Protein AF-A0A0F9P4P3-F1 (afdb_monomer)

pLDDT: mean 79.74, std 15.39, range [33.25, 97.62]

Organism: NCBI:txid412755

Structure (mmCIF, N/CA/C/O backbone):
data_AF-A0A0F9P4P3-F1
#
_entry.id   AF-A0A0F9P4P3-F1
#
loop_
_atom_site.group_PDB
_atom_site.id
_atom_site.type_symbol
_atom_site.label_atom_id
_atom_site.label_alt_id
_atom_site.label_comp_id
_atom_site.label_asym_id
_atom_site.label_entity_id
_atom_site.label_seq_id
_atom_site.pdbx_PDB_ins_code
_atom_site.Cartn_x
_atom_site.Cartn_y
_atom_site.Cartn_z
_atom_site.occupancy
_atom_site.B_iso_or_equiv
_atom_site.auth_seq_id
_atom_site.auth_comp_id
_atom_site.auth_asym_id
_atom_site.auth_atom_id
_atom_site.pdbx_PDB_model_num
ATOM 1 N N . MET A 1 1 ? -17.637 0.114 11.514 1.00 87.31 1 MET A N 1
ATOM 2 C CA . MET A 1 1 ? -16.802 -1.012 11.012 1.00 87.31 1 MET A CA 1
ATOM 3 C C . MET A 1 1 ? -15.516 -1.111 11.835 1.00 87.31 1 MET A C 1
ATOM 5 O O . MET A 1 1 ? -15.138 -0.110 12.424 1.00 87.31 1 MET A O 1
ATOM 9 N N . LYS A 1 2 ? -14.838 -2.266 11.939 1.00 88.81 2 LYS A N 1
ATOM 10 C CA . LYS A 1 2 ? -13.461 -2.260 12.481 1.00 88.81 2 LYS A CA 1
ATOM 11 C C . LYS A 1 2 ? -12.499 -1.757 11.414 1.00 88.81 2 LYS A C 1
ATOM 13 O O . LYS A 1 2 ? -12.732 -1.973 10.221 1.00 88.81 2 LYS A O 1
ATOM 18 N N . ILE A 1 3 ? -11.430 -1.098 11.852 1.00 88.81 3 ILE A N 1
ATOM 19 C CA . ILE A 1 3 ? -10.381 -0.609 10.961 1.00 88.81 3 ILE A CA 1
ATOM 20 C C . ILE A 1 3 ? -9.053 -1.217 11.377 1.00 88.81 3 ILE A C 1
ATOM 22 O O . ILE A 1 3 ? -8.728 -1.297 12.557 1.00 88.81 3 ILE A O 1
ATOM 26 N N . VAL A 1 4 ? -8.266 -1.636 10.400 1.00 88.38 4 VAL A N 1
ATOM 27 C CA . VAL A 1 4 ? -6.936 -2.192 10.618 1.00 88.38 4 VAL A CA 1
ATOM 28 C C . VAL A 1 4 ? -5.914 -1.342 9.902 1.00 88.38 4 VAL A C 1
ATOM 30 O O . VAL A 1 4 ? -6.078 -1.061 8.724 1.00 88.38 4 VAL A O 1
ATOM 33 N N . LEU A 1 5 ? -4.834 -0.979 10.584 1.00 88.12 5 LEU A N 1
ATOM 34 C CA . LEU A 1 5 ? -3.633 -0.467 9.937 1.00 88.12 5 LEU A CA 1
ATOM 35 C C . LEU A 1 5 ? -2.677 -1.633 9.710 1.00 88.12 5 LEU A C 1
ATOM 37 O O . LEU A 1 5 ? -2.226 -2.248 10.673 1.00 88.12 5 LEU A O 1
ATOM 41 N N . SER A 1 6 ? -2.350 -1.927 8.456 1.00 88.69 6 SER A N 1
ATOM 42 C CA . SER A 1 6 ? -1.416 -2.993 8.090 1.00 88.69 6 SER A CA 1
ATOM 43 C C . SER A 1 6 ? -0.196 -2.422 7.372 1.00 88.69 6 SER A C 1
ATOM 45 O O . SER A 1 6 ? -0.316 -1.746 6.346 1.00 88.69 6 SER A O 1
ATOM 47 N N . ARG A 1 7 ? 1.000 -2.674 7.916 1.00 86.94 7 ARG A N 1
ATOM 48 C CA . ARG A 1 7 ? 2.254 -2.271 7.282 1.00 86.94 7 ARG A CA 1
ATOM 49 C C . ARG A 1 7 ? 2.570 -3.222 6.143 1.00 86.94 7 ARG A C 1
ATOM 51 O O . ARG A 1 7 ? 3.051 -4.331 6.370 1.00 86.94 7 ARG A O 1
ATOM 58 N N . LYS A 1 8 ? 2.366 -2.764 4.917 1.00 85.56 8 LYS A N 1
ATOM 59 C CA . LYS A 1 8 ? 2.648 -3.552 3.720 1.00 85.56 8 LYS A CA 1
ATOM 60 C C . LYS A 1 8 ? 3.267 -2.668 2.667 1.00 85.56 8 LYS A C 1
ATOM 62 O O . LYS A 1 8 ? 2.578 -1.844 2.087 1.00 85.56 8 LYS A O 1
ATOM 67 N N . SER A 1 9 ? 4.565 -2.802 2.450 1.00 72.19 9 SER A N 1
ATOM 68 C CA . SER A 1 9 ? 5.270 -2.168 1.339 1.00 72.19 9 SER A CA 1
ATOM 69 C C . SER A 1 9 ? 6.724 -2.624 1.321 1.00 72.19 9 SER A C 1
ATOM 71 O O . SER A 1 9 ? 7.189 -3.267 2.262 1.00 72.19 9 SER A O 1
ATOM 73 N N . PHE A 1 10 ? 7.475 -2.165 0.320 1.00 70.06 10 PHE A N 1
ATOM 74 C CA . PHE A 1 10 ? 8.930 -2.060 0.403 1.00 70.06 10 PHE A CA 1
ATOM 75 C C . PHE A 1 10 ? 9.319 -1.400 1.745 1.00 70.06 10 PHE A C 1
ATOM 77 O O . PHE A 1 10 ? 8.851 -0.299 2.062 1.00 70.06 10 PHE A O 1
ATOM 84 N N . ASP A 1 11 ? 10.081 -2.097 2.585 1.00 62.22 11 ASP A N 1
ATOM 85 C CA . ASP A 1 11 ? 10.478 -1.646 3.922 1.00 62.22 11 ASP A CA 1
ATOM 86 C C . ASP A 1 11 ? 11.930 -2.037 4.247 1.00 62.22 11 ASP A C 1
ATOM 88 O O . ASP A 1 11 ? 12.637 -2.598 3.416 1.00 62.22 11 ASP A O 1
ATOM 92 N N . SER A 1 12 ? 12.425 -1.712 5.446 1.00 56.28 12 SER A N 1
ATOM 93 C CA . SER A 1 12 ? 13.815 -2.005 5.833 1.00 56.28 12 SER A CA 1
ATOM 94 C C . SER A 1 12 ? 14.169 -3.497 5.802 1.00 56.28 12 SER A C 1
ATOM 96 O O . SER A 1 12 ? 15.340 -3.828 5.636 1.00 56.28 12 SER A O 1
ATOM 98 N N . LYS A 1 13 ? 13.182 -4.383 5.972 1.00 58.19 13 LYS A N 1
ATOM 99 C CA . LYS A 1 13 ? 13.340 -5.840 5.932 1.00 58.19 13 LYS A CA 1
ATOM 100 C C . LYS A 1 13 ? 13.188 -6.370 4.502 1.00 58.19 13 LYS A C 1
ATOM 102 O O . LYS A 1 13 ? 13.913 -7.281 4.112 1.00 58.19 13 LYS A O 1
ATOM 107 N N . TYR A 1 14 ? 12.301 -5.769 3.713 1.00 61.12 14 TYR A N 1
ATOM 108 C CA . TYR A 1 14 ? 11.987 -6.164 2.346 1.00 61.12 14 TYR A CA 1
ATOM 109 C C . TYR A 1 14 ? 12.241 -5.003 1.377 1.00 61.12 14 TYR A C 1
ATOM 111 O O . TYR A 1 14 ? 11.364 -4.190 1.102 1.00 61.12 14 TYR A O 1
ATOM 119 N N . GLY A 1 15 ? 13.470 -4.929 0.855 1.00 63.78 15 GLY A N 1
ATOM 120 C CA . GLY A 1 15 ? 13.854 -4.023 -0.236 1.00 63.78 15 GLY A CA 1
ATOM 121 C C . GLY A 1 15 ? 14.635 -2.764 0.174 1.00 63.78 15 GLY A C 1
ATOM 122 O O . GLY A 1 15 ? 15.488 -2.290 -0.575 1.00 63.78 15 GLY A O 1
ATOM 123 N N . GLY A 1 16 ? 14.436 -2.251 1.388 1.00 72.75 16 GLY A N 1
ATOM 124 C CA . GLY A 1 16 ? 15.307 -1.247 2.013 1.00 72.75 16 GLY A CA 1
ATOM 125 C C . GLY A 1 16 ? 15.196 0.178 1.462 1.00 72.75 16 GLY A C 1
ATOM 126 O O . GLY A 1 16 ? 16.098 0.989 1.687 1.00 72.75 16 GLY A O 1
ATOM 127 N N . LYS A 1 17 ? 14.124 0.507 0.732 1.00 82.50 17 LYS A N 1
ATOM 128 C CA . LYS A 1 17 ? 13.893 1.839 0.144 1.00 82.50 17 LYS A CA 1
ATOM 129 C C . LYS A 1 17 ? 12.470 2.352 0.415 1.00 82.50 17 LYS A C 1
ATOM 131 O O . LYS A 1 17 ? 11.555 1.545 0.529 1.00 82.50 17 LYS A O 1
ATOM 136 N N . PRO A 1 18 ? 12.259 3.676 0.523 1.00 89.75 18 PRO A N 1
ATOM 137 C CA . PRO A 1 18 ? 10.914 4.241 0.564 1.00 89.75 18 PRO A CA 1
ATOM 138 C C . PRO A 1 18 ? 10.176 4.072 -0.768 1.00 89.75 18 PRO A C 1
ATOM 140 O O . PRO A 1 18 ? 10.775 4.159 -1.836 1.00 89.75 18 PRO A O 1
ATOM 143 N N . ASN A 1 19 ? 8.863 3.944 -0.705 1.00 94.31 19 ASN A N 1
ATOM 144 C CA . ASN A 1 19 ? 7.958 4.113 -1.836 1.00 94.31 19 ASN A CA 1
ATOM 145 C C . ASN A 1 19 ? 7.915 5.587 -2.279 1.00 94.31 19 ASN A C 1
ATOM 147 O O . ASN A 1 19 ? 8.451 6.470 -1.594 1.00 94.31 19 ASN A O 1
ATOM 151 N N . LEU A 1 20 ? 7.312 5.855 -3.435 1.00 95.88 20 LEU A N 1
ATOM 152 C CA . LEU A 1 20 ? 7.486 7.128 -4.135 1.00 95.88 20 LEU A CA 1
ATOM 153 C C . LEU A 1 20 ? 6.274 8.041 -3.939 1.00 95.88 20 LEU A C 1
ATOM 155 O O . LEU A 1 20 ? 5.133 7.599 -4.066 1.00 95.88 20 LEU A O 1
ATOM 159 N N . ILE A 1 21 ? 6.542 9.315 -3.653 1.00 97.19 21 ILE A N 1
ATOM 160 C CA . ILE A 1 21 ? 5.558 10.402 -3.720 1.00 97.19 21 ILE A CA 1
ATOM 161 C C . ILE A 1 21 ? 5.954 11.293 -4.897 1.00 97.19 21 ILE A C 1
ATOM 163 O O . ILE A 1 21 ? 7.017 11.920 -4.860 1.00 97.19 21 ILE A O 1
ATOM 167 N N . PHE A 1 22 ? 5.125 11.317 -5.936 1.00 95.81 22 PHE A N 1
ATOM 168 C CA . PHE A 1 22 ? 5.299 12.177 -7.105 1.00 95.81 22 PHE A CA 1
ATOM 169 C C . PHE A 1 22 ? 4.885 13.621 -6.784 1.00 95.81 22 PHE A C 1
ATOM 171 O O . PHE A 1 22 ? 4.154 13.872 -5.825 1.00 95.81 22 PHE A O 1
ATOM 178 N N . GLN A 1 23 ? 5.356 14.580 -7.586 1.00 90.88 23 GLN A N 1
ATOM 179 C CA . GLN A 1 23 ? 5.095 16.015 -7.388 1.00 90.88 23 GLN A CA 1
ATOM 180 C C . GLN A 1 23 ? 3.600 16.368 -7.474 1.00 90.88 23 GLN A C 1
ATOM 182 O O . GLN A 1 23 ? 3.143 17.263 -6.770 1.00 90.88 23 GLN A O 1
ATOM 187 N N . ASP A 1 24 ? 2.824 15.628 -8.271 1.00 91.31 24 ASP A N 1
ATOM 188 C CA . ASP A 1 24 ? 1.365 15.769 -8.387 1.00 91.31 24 ASP A CA 1
ATOM 189 C C . ASP A 1 24 ? 0.594 15.094 -7.231 1.00 91.31 24 ASP A C 1
ATOM 191 O O . ASP A 1 24 ? -0.636 15.018 -7.241 1.00 91.31 24 ASP A O 1
ATOM 195 N N . GLY A 1 25 ? 1.316 14.555 -6.247 1.00 93.44 25 GLY A N 1
ATOM 196 C CA . GLY A 1 25 ? 0.766 13.812 -5.124 1.00 93.44 25 GLY A CA 1
ATOM 197 C C . GLY A 1 25 ? 0.425 12.356 -5.440 1.00 93.44 25 GLY A C 1
ATOM 198 O O . GLY A 1 25 ? -0.124 11.679 -4.572 1.00 93.44 25 GLY A O 1
ATOM 199 N N . CYS A 1 26 ? 0.730 11.824 -6.627 1.00 95.06 26 CYS A N 1
ATOM 200 C CA . CYS A 1 26 ? 0.522 10.401 -6.877 1.00 95.06 26 CYS A CA 1
ATOM 201 C C . CYS A 1 26 ? 1.443 9.549 -5.984 1.00 95.06 26 CYS A C 1
ATOM 203 O O . CYS A 1 26 ? 2.631 9.842 -5.819 1.00 95.06 26 CYS A O 1
ATOM 205 N N . LEU A 1 27 ? 0.884 8.494 -5.389 1.00 96.38 27 LEU A N 1
ATOM 206 C CA . LEU A 1 27 ? 1.621 7.531 -4.576 1.00 96.38 27 LEU A CA 1
ATOM 207 C C . LEU A 1 27 ? 1.884 6.267 -5.385 1.00 96.38 27 LEU A C 1
ATOM 209 O O . LEU A 1 27 ? 0.956 5.692 -5.950 1.00 96.38 27 LEU A O 1
ATOM 213 N N . LEU A 1 28 ? 3.134 5.803 -5.383 1.00 95.75 28 LEU A N 1
ATOM 214 C CA . LEU A 1 28 ? 3.517 4.555 -6.037 1.00 95.75 28 LEU A CA 1
ATOM 215 C C . LEU A 1 28 ? 4.255 3.640 -5.064 1.00 95.75 28 LEU A C 1
ATOM 217 O O . LEU A 1 28 ? 5.352 3.964 -4.598 1.00 95.75 28 LEU A O 1
ATOM 221 N N . THR A 1 29 ? 3.661 2.485 -4.780 1.00 93.94 29 THR A N 1
ATOM 222 C CA . THR A 1 29 ? 4.314 1.399 -4.049 1.00 93.94 29 THR A CA 1
ATOM 223 C C . THR A 1 29 ? 5.238 0.606 -4.957 1.00 93.94 29 THR A C 1
ATOM 225 O O . THR A 1 29 ? 4.912 0.355 -6.115 1.00 93.94 29 THR A O 1
ATOM 228 N N . LEU A 1 30 ? 6.389 0.196 -4.423 1.00 90.44 30 LEU A N 1
ATOM 229 C CA . LEU A 1 30 ? 7.314 -0.710 -5.103 1.00 90.44 30 LEU A CA 1
ATOM 230 C C . LEU A 1 30 ? 6.956 -2.176 -4.776 1.00 90.44 30 LEU A C 1
ATOM 232 O O . LEU A 1 30 ? 6.724 -2.472 -3.597 1.00 90.44 30 LEU A O 1
ATOM 236 N N . PRO A 1 31 ? 6.952 -3.094 -5.767 1.00 88.19 31 PRO A N 1
ATOM 237 C CA . PRO A 1 31 ? 6.699 -4.513 -5.553 1.00 88.19 31 PRO A CA 1
ATOM 238 C C . PRO A 1 31 ? 7.682 -5.114 -4.550 1.00 88.19 31 PRO A C 1
ATOM 240 O O . PRO A 1 31 ? 8.894 -4.866 -4.596 1.00 88.19 31 PRO A O 1
ATOM 243 N N . ILE A 1 32 ? 7.151 -5.901 -3.619 1.00 81.62 32 ILE A N 1
ATOM 244 C CA . ILE A 1 32 ? 7.905 -6.421 -2.479 1.00 81.62 32 ILE A CA 1
ATOM 245 C C . ILE A 1 32 ? 8.795 -7.571 -2.967 1.00 81.62 32 ILE A C 1
ATOM 247 O O . ILE A 1 32 ? 8.295 -8.472 -3.640 1.00 81.62 32 ILE A O 1
ATOM 251 N N . PRO A 1 33 ? 10.101 -7.583 -2.643 1.00 77.38 33 PRO A N 1
ATOM 252 C CA . PRO A 1 33 ? 10.985 -8.665 -3.053 1.00 77.38 33 PRO A CA 1
ATOM 253 C C . PRO A 1 33 ? 10.639 -9.959 -2.305 1.00 77.38 33 PRO A C 1
ATOM 255 O O . PRO A 1 33 ? 10.597 -9.989 -1.071 1.00 77.38 33 PRO A O 1
ATOM 258 N N . GLY A 1 34 ? 10.443 -11.047 -3.047 1.00 66.94 34 GLY A N 1
ATOM 259 C CA . GLY A 1 34 ? 10.110 -12.364 -2.518 1.00 66.94 34 GLY A CA 1
ATOM 260 C C . GLY A 1 34 ? 11.300 -13.320 -2.582 1.00 66.94 34 GLY A C 1
ATOM 261 O O . GLY A 1 34 ? 11.607 -13.877 -3.625 1.00 66.94 34 GLY A O 1
ATOM 262 N N . TYR A 1 35 ? 11.959 -13.592 -1.454 1.00 53.34 35 TYR A N 1
ATOM 263 C CA . TYR A 1 35 ? 12.979 -14.659 -1.404 1.00 53.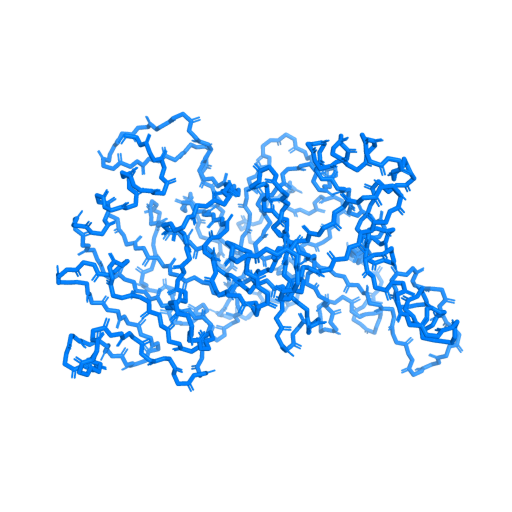34 35 TYR A CA 1
ATOM 264 C C . TYR A 1 35 ? 12.397 -16.022 -1.007 1.00 53.34 35 TYR A C 1
ATOM 266 O O . TYR A 1 35 ? 12.951 -17.063 -1.358 1.00 53.34 35 TYR A O 1
ATOM 274 N N . GLN A 1 36 ? 11.301 -16.012 -0.241 1.00 49.50 36 GLN A N 1
ATOM 275 C CA . GLN A 1 36 ? 10.714 -17.206 0.377 1.00 49.50 36 GLN A CA 1
ATOM 276 C C . GLN A 1 36 ? 9.591 -17.829 -0.464 1.00 49.50 36 GLN A C 1
ATOM 278 O O . GLN A 1 36 ? 9.444 -19.047 -0.455 1.00 49.50 36 GLN A O 1
ATOM 283 N N . TYR A 1 37 ? 8.843 -17.017 -1.219 1.00 48.34 37 TYR A N 1
ATOM 284 C CA . TYR A 1 37 ? 7.598 -17.440 -1.883 1.00 48.34 37 TYR A CA 1
ATOM 285 C C . TYR A 1 37 ? 7.714 -17.658 -3.393 1.00 48.34 37 TYR A C 1
ATOM 287 O O . TYR A 1 37 ? 6.770 -18.121 -4.013 1.00 48.34 37 TYR A O 1
ATOM 295 N N . VAL A 1 38 ? 8.863 -17.331 -3.985 1.00 49.41 38 VAL A N 1
ATOM 296 C CA . VAL A 1 38 ? 9.027 -17.325 -5.449 1.00 49.41 38 VAL A CA 1
ATOM 297 C C . VAL A 1 38 ? 10.386 -17.876 -5.896 1.00 49.41 38 VAL A C 1
ATOM 299 O O . VAL A 1 38 ? 10.709 -17.901 -7.068 1.00 49.41 38 VAL A O 1
ATOM 302 N N . SER A 1 39 ? 11.202 -18.395 -4.975 1.00 46.34 39 SER A N 1
ATOM 303 C CA . SER A 1 39 ? 12.513 -18.966 -5.305 1.00 46.34 39 SER A CA 1
ATOM 304 C C . SER A 1 39 ? 12.393 -20.168 -6.261 1.00 46.34 39 SER A C 1
ATOM 306 O O . SER A 1 39 ? 11.653 -21.099 -5.942 1.00 46.34 39 SER A O 1
ATOM 308 N N . MET A 1 40 ? 13.225 -20.242 -7.313 1.00 46.38 40 MET A N 1
ATOM 309 C CA . MET A 1 40 ? 13.278 -21.402 -8.226 1.00 46.38 40 MET A CA 1
ATOM 310 C C . MET A 1 40 ? 13.483 -22.762 -7.519 1.00 46.38 40 MET A C 1
ATOM 312 O O . MET A 1 40 ? 13.070 -23.795 -8.017 1.00 46.38 40 MET A O 1
ATOM 316 N N . LYS A 1 41 ? 14.063 -22.805 -6.307 1.00 44.94 41 LYS A N 1
ATOM 317 C CA . LYS A 1 41 ? 14.156 -24.063 -5.527 1.00 44.94 41 LYS A CA 1
ATOM 318 C C . LYS A 1 41 ? 12.797 -24.584 -5.019 1.00 44.94 41 LYS A C 1
ATOM 320 O O . LYS A 1 41 ? 12.686 -25.770 -4.730 1.00 44.94 41 LYS A O 1
ATOM 325 N N . ASN A 1 42 ? 11.795 -23.710 -4.897 1.00 43.84 42 ASN A N 1
ATOM 326 C CA . ASN A 1 42 ? 10.405 -24.072 -4.585 1.00 43.84 42 ASN A CA 1
ATOM 327 C C . ASN A 1 42 ? 9.574 -24.264 -5.866 1.00 43.84 42 ASN A C 1
ATOM 329 O O . ASN A 1 42 ? 8.547 -24.936 -5.825 1.00 43.84 42 ASN A O 1
ATOM 333 N N . PHE A 1 43 ? 10.061 -23.734 -6.993 1.00 47.03 43 PHE A N 1
ATOM 334 C CA . PHE A 1 43 ? 9.616 -24.015 -8.356 1.00 47.03 43 PHE A CA 1
ATOM 335 C C . PHE A 1 43 ? 10.058 -25.436 -8.754 1.00 47.03 43 PHE A C 1
ATOM 337 O O . PHE A 1 43 ? 10.983 -25.648 -9.530 1.00 47.03 43 PHE A O 1
ATOM 344 N N . LYS A 1 44 ? 9.440 -26.451 -8.146 1.00 45.59 44 LYS A N 1
ATOM 345 C CA . LYS A 1 44 ? 9.491 -27.824 -8.661 1.00 45.59 44 LYS A CA 1
ATOM 346 C C . LYS A 1 44 ? 8.275 -28.044 -9.560 1.00 45.59 44 LYS A C 1
ATOM 348 O O . LYS A 1 44 ? 7.281 -28.597 -9.103 1.00 45.59 44 LYS A O 1
ATOM 353 N N . GLY A 1 45 ? 8.377 -27.591 -10.805 1.00 46.44 45 GLY A N 1
ATOM 354 C CA . GLY A 1 45 ? 7.601 -28.150 -11.912 1.00 46.44 45 GLY A CA 1
ATOM 355 C C . GLY A 1 45 ? 6.277 -27.474 -12.235 1.00 46.44 45 GLY A C 1
ATOM 356 O O . GLY A 1 45 ? 6.177 -26.909 -13.310 1.00 46.44 45 GLY A O 1
ATOM 357 N N . ASP A 1 46 ? 5.262 -27.525 -11.368 1.00 46.66 46 ASP A N 1
ATOM 358 C CA . ASP A 1 46 ? 3.921 -27.732 -11.958 1.00 46.66 46 ASP A CA 1
ATOM 359 C C . ASP A 1 46 ? 2.799 -26.757 -11.582 1.00 46.66 46 ASP A C 1
ATOM 361 O O . ASP A 1 46 ? 1.646 -27.062 -11.867 1.00 46.66 46 ASP A O 1
ATOM 365 N N . LEU A 1 47 ? 3.061 -25.600 -10.958 1.00 52.41 47 LEU A N 1
ATOM 366 C CA . LEU A 1 47 ? 1.946 -24.727 -10.545 1.00 52.41 47 LEU A CA 1
ATOM 367 C C . LEU A 1 47 ? 1.945 -23.328 -11.184 1.00 52.41 47 LEU A C 1
ATOM 369 O O . LEU A 1 47 ? 0.997 -23.052 -11.907 1.00 52.41 47 LEU A O 1
ATOM 373 N N . PHE A 1 48 ? 2.948 -22.449 -11.014 1.00 55.81 48 PHE A N 1
ATOM 374 C CA . PHE A 1 48 ? 2.884 -21.086 -11.597 1.00 55.81 48 PHE A CA 1
ATOM 375 C C . PHE A 1 48 ? 4.254 -20.431 -11.832 1.00 55.81 48 PHE A C 1
ATOM 377 O O . PHE A 1 48 ? 5.206 -20.691 -11.090 1.00 55.81 48 PHE A O 1
ATOM 384 N N . ASN A 1 49 ? 4.331 -19.523 -12.815 1.00 63.38 49 ASN A N 1
ATOM 385 C CA . ASN A 1 49 ? 5.513 -18.692 -13.058 1.00 63.38 49 ASN A CA 1
ATOM 386 C C . ASN A 1 49 ? 5.650 -17.603 -11.974 1.00 63.38 49 ASN A C 1
ATOM 388 O O . ASN A 1 49 ? 4.669 -16.928 -11.642 1.00 63.38 49 ASN A O 1
ATOM 392 N N . PRO A 1 50 ? 6.846 -17.428 -11.390 1.00 71.69 50 PRO A N 1
ATOM 393 C CA . PRO A 1 50 ? 7.093 -16.377 -10.413 1.00 71.69 50 PRO A CA 1
ATOM 394 C C . PRO A 1 50 ? 7.080 -14.989 -11.075 1.00 71.69 50 PRO A C 1
ATOM 396 O O . PRO A 1 50 ? 7.618 -14.817 -12.161 1.00 71.69 50 PRO A O 1
ATOM 399 N N . THR A 1 51 ? 6.510 -13.994 -10.394 1.00 78.88 51 THR A N 1
ATOM 400 C CA . THR A 1 51 ? 6.408 -12.620 -10.914 1.00 78.88 51 THR A CA 1
ATOM 401 C C . THR A 1 51 ? 7.752 -11.894 -10.864 1.00 78.88 51 THR A C 1
ATOM 403 O O . THR A 1 51 ? 8.343 -11.726 -9.788 1.00 78.88 51 THR A O 1
ATOM 406 N N . GLU A 1 52 ? 8.210 -11.386 -12.000 1.00 81.19 52 GLU A N 1
ATOM 407 C CA . GLU A 1 52 ? 9.385 -10.528 -12.119 1.00 81.19 52 GLU A CA 1
ATOM 408 C C . GLU A 1 52 ? 9.010 -9.041 -12.135 1.00 81.19 52 GLU A C 1
ATOM 410 O O . GLU A 1 52 ? 7.870 -8.646 -12.373 1.00 81.19 52 GLU A O 1
ATOM 415 N N . TYR A 1 53 ? 9.987 -8.170 -11.874 1.00 84.62 53 TYR A N 1
ATOM 416 C CA . TYR A 1 53 ? 9.754 -6.722 -11.896 1.00 84.62 53 TYR A CA 1
ATOM 417 C C . TYR A 1 53 ? 9.451 -6.183 -13.304 1.00 84.62 53 TYR A C 1
ATOM 419 O O . TYR A 1 53 ? 8.823 -5.130 -13.425 1.00 84.62 53 TYR A O 1
ATOM 427 N N . CYS A 1 54 ? 9.908 -6.868 -14.357 1.00 85.44 54 CYS A N 1
ATOM 428 C CA . CYS A 1 54 ? 9.604 -6.530 -15.748 1.00 85.44 54 CYS A CA 1
ATOM 429 C C . CYS A 1 54 ? 8.176 -6.923 -16.158 1.00 85.44 54 CYS A C 1
ATOM 431 O O . CYS A 1 54 ? 7.629 -6.286 -17.055 1.00 85.44 54 CYS A O 1
ATOM 433 N N . ASP A 1 55 ? 7.554 -7.886 -15.468 1.00 85.19 55 ASP A N 1
ATOM 434 C CA . ASP A 1 55 ? 6.167 -8.297 -15.722 1.00 85.19 55 ASP A CA 1
ATOM 435 C C . ASP A 1 55 ? 5.146 -7.283 -15.198 1.00 85.19 55 ASP A C 1
ATOM 437 O O . ASP A 1 55 ? 3.979 -7.309 -15.587 1.00 85.19 55 ASP A O 1
ATOM 441 N N . ILE A 1 56 ? 5.568 -6.420 -14.267 1.00 89.81 56 ILE A N 1
ATOM 442 C CA . ILE A 1 56 ? 4.689 -5.474 -13.589 1.00 89.81 56 ILE A CA 1
ATOM 443 C C . ILE A 1 56 ? 4.729 -4.132 -14.312 1.00 89.81 56 ILE A C 1
ATOM 445 O O . ILE A 1 56 ? 5.732 -3.411 -14.267 1.00 89.81 56 ILE A O 1
ATOM 449 N N . GLU A 1 57 ? 3.602 -3.764 -14.909 1.00 94.00 57 GLU A N 1
ATOM 450 C CA . GLU A 1 57 ? 3.417 -2.476 -15.567 1.00 94.00 57 GLU A CA 1
ATOM 451 C C . GLU A 1 57 ? 3.305 -1.338 -14.543 1.00 94.00 57 GLU A C 1
ATOM 453 O O . GLU A 1 57 ? 2.741 -1.473 -13.452 1.00 94.00 57 GLU A O 1
ATOM 458 N N . ILE A 1 58 ? 3.851 -0.180 -14.903 1.00 95.00 58 ILE A N 1
ATOM 459 C CA . ILE A 1 58 ? 3.658 1.067 -14.165 1.00 95.00 58 ILE A CA 1
ATOM 460 C C . ILE A 1 58 ? 2.237 1.585 -14.457 1.00 95.00 58 ILE A C 1
ATOM 462 O O . ILE A 1 58 ? 1.854 1.613 -15.625 1.00 95.00 58 ILE A O 1
ATOM 466 N N . PRO A 1 59 ? 1.471 2.079 -13.465 1.00 94.81 59 PRO A N 1
ATOM 467 C CA . PRO A 1 59 ? 0.141 2.645 -13.708 1.00 94.81 59 PRO A CA 1
ATOM 468 C C . PRO A 1 59 ? 0.143 3.743 -14.780 1.00 94.81 59 PRO A C 1
ATOM 470 O O . PRO A 1 59 ? 1.059 4.573 -14.825 1.00 94.81 59 PRO A O 1
ATOM 473 N N . VAL A 1 60 ? -0.906 3.809 -15.605 1.00 93.44 60 VAL A N 1
ATOM 474 C CA . VAL A 1 60 ? -0.960 4.674 -16.807 1.00 93.44 60 VAL A CA 1
ATOM 475 C C . VAL A 1 60 ? -0.717 6.143 -16.459 1.00 93.44 60 VAL A C 1
ATOM 477 O O . VAL A 1 60 ? 0.011 6.855 -17.156 1.00 93.44 60 VAL A O 1
ATOM 480 N N . LYS A 1 61 ? -1.279 6.594 -15.332 1.00 93.56 61 LYS A N 1
ATOM 481 C CA . LYS A 1 61 ? -1.072 7.953 -14.821 1.00 93.56 61 LYS A CA 1
ATOM 482 C C . LYS A 1 61 ? 0.412 8.251 -14.574 1.00 93.56 61 LYS A C 1
ATOM 484 O O . LYS A 1 61 ? 0.885 9.321 -14.944 1.00 93.56 61 LYS A O 1
ATOM 489 N N . ILE A 1 62 ? 1.149 7.312 -13.982 1.00 95.12 62 ILE A N 1
ATOM 490 C CA . ILE A 1 62 ? 2.582 7.477 -13.726 1.00 95.12 62 ILE A CA 1
ATOM 491 C C . ILE A 1 62 ? 3.372 7.429 -15.034 1.00 95.12 62 ILE A C 1
ATOM 493 O O . ILE A 1 62 ? 4.250 8.265 -15.222 1.00 95.12 62 ILE A O 1
ATOM 497 N N . GLN A 1 63 ? 3.041 6.527 -15.964 1.00 94.81 63 GLN A N 1
ATOM 498 C CA . GLN A 1 63 ? 3.698 6.502 -17.278 1.00 94.81 63 GLN A CA 1
ATOM 499 C C . GLN A 1 63 ? 3.581 7.853 -17.997 1.00 94.81 63 GLN A C 1
ATOM 501 O O . GLN A 1 63 ? 4.542 8.304 -18.618 1.00 94.81 63 GLN A O 1
ATOM 506 N N . LYS A 1 64 ? 2.424 8.521 -17.894 1.00 93.88 64 LYS A N 1
ATOM 507 C CA . LYS A 1 64 ? 2.225 9.866 -18.447 1.00 93.88 64 LYS A CA 1
ATOM 508 C C . LYS A 1 64 ? 3.172 10.887 -17.807 1.00 93.88 64 LYS A C 1
ATOM 510 O O . LYS A 1 64 ? 3.877 11.572 -18.539 1.00 93.88 64 LYS A O 1
ATOM 515 N N . ILE A 1 65 ? 3.260 10.914 -16.473 1.00 94.06 65 ILE A N 1
ATOM 516 C CA . ILE A 1 65 ? 4.184 11.802 -15.742 1.00 94.06 65 ILE A CA 1
ATOM 517 C C . ILE A 1 65 ? 5.639 11.545 -16.163 1.00 94.06 65 ILE A C 1
ATOM 519 O O . ILE A 1 65 ? 6.401 12.484 -16.384 1.00 94.06 65 ILE A O 1
ATOM 523 N N . LEU A 1 66 ? 6.037 10.277 -16.304 1.00 94.56 66 LEU A N 1
ATOM 524 C CA . LEU A 1 66 ? 7.385 9.909 -16.742 1.00 94.56 66 LEU A CA 1
ATOM 525 C C . LEU A 1 66 ? 7.657 10.397 -18.176 1.00 94.56 66 LEU A C 1
ATOM 527 O O . LEU A 1 66 ? 8.683 11.030 -18.423 1.00 94.56 66 LEU A O 1
ATOM 531 N N . LYS A 1 67 ? 6.720 10.185 -19.107 1.00 93.56 67 LYS A N 1
ATOM 532 C CA . LYS A 1 67 ? 6.832 10.640 -20.505 1.00 93.56 67 LYS A CA 1
ATOM 533 C C . LYS A 1 67 ? 6.925 12.162 -20.621 1.00 93.56 67 LYS A C 1
ATOM 535 O O . LYS A 1 67 ? 7.759 12.647 -21.376 1.00 93.56 67 LYS A O 1
ATOM 540 N N . GLU A 1 68 ? 6.128 12.907 -19.859 1.00 94.19 68 GLU A N 1
ATOM 541 C CA . GLU A 1 68 ? 6.181 14.379 -19.819 1.00 94.19 68 GLU A CA 1
ATOM 542 C C . GLU A 1 68 ? 7.546 14.906 -19.343 1.00 94.19 68 GLU A C 1
ATOM 544 O O . GLU A 1 68 ? 7.954 16.000 -19.719 1.00 94.19 68 GLU A O 1
ATOM 549 N N . ASN A 1 69 ? 8.291 14.098 -18.584 1.00 93.62 69 ASN A N 1
ATOM 550 C CA . ASN A 1 69 ? 9.622 14.420 -18.076 1.00 93.62 69 ASN A CA 1
ATOM 551 C C . ASN A 1 69 ? 10.759 13.698 -18.829 1.00 93.62 69 ASN A C 1
ATOM 553 O O . ASN A 1 69 ? 11.817 13.437 -18.254 1.00 93.62 69 ASN A O 1
ATOM 557 N N . GLN A 1 70 ? 10.555 13.370 -20.111 1.00 94.88 70 GLN A N 1
ATOM 558 C CA . GLN A 1 70 ? 11.562 12.764 -21.001 1.00 94.88 70 GLN A CA 1
ATOM 559 C C . GLN A 1 70 ? 12.019 11.344 -20.592 1.00 94.88 70 GLN A C 1
ATOM 561 O O . GLN A 1 70 ? 13.047 10.850 -21.052 1.00 94.88 70 GLN A O 1
ATOM 566 N N . LEU A 1 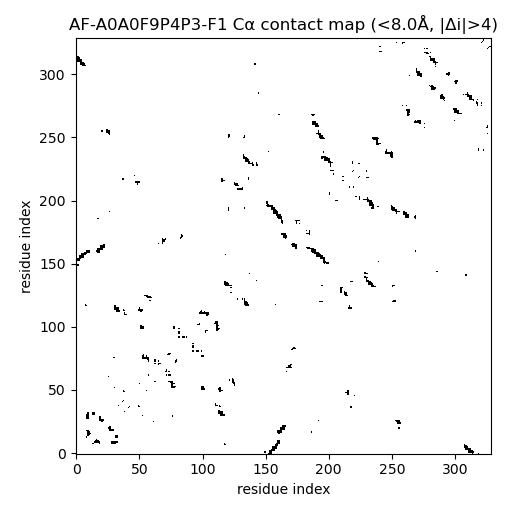71 ? 11.251 10.641 -19.753 1.00 92.81 71 LEU A N 1
ATOM 567 C CA . LEU A 1 71 ? 11.494 9.247 -19.351 1.00 92.81 71 LEU A CA 1
ATOM 568 C C . LEU A 1 71 ? 10.595 8.282 -20.146 1.00 92.81 71 LEU A C 1
ATOM 570 O O . LEU A 1 71 ? 9.834 7.500 -19.580 1.00 92.81 71 LEU A O 1
ATOM 574 N N . HIS A 1 72 ? 10.663 8.351 -21.479 1.00 90.06 72 HIS A N 1
ATOM 575 C CA . HIS A 1 72 ? 9.738 7.642 -22.379 1.00 90.06 72 HIS A CA 1
ATOM 576 C C . HIS A 1 72 ? 9.853 6.113 -22.353 1.00 90.06 72 HIS A C 1
ATOM 578 O O . HIS A 1 72 ? 8.898 5.426 -22.709 1.00 90.06 72 HIS A O 1
ATOM 584 N N . SER A 1 73 ? 11.009 5.585 -21.952 1.00 86.12 73 SER A N 1
ATOM 585 C CA . SER A 1 73 ? 11.313 4.154 -21.985 1.00 86.12 73 SER A CA 1
ATOM 586 C C . SER A 1 73 ? 10.960 3.411 -20.695 1.00 86.12 73 SER A C 1
ATOM 588 O O . SER A 1 73 ? 11.354 2.262 -20.564 1.00 86.12 73 SER A O 1
ATOM 590 N N . LEU A 1 74 ? 10.313 4.061 -19.719 1.00 91.38 74 LEU A N 1
ATOM 591 C CA . LEU A 1 74 ? 9.977 3.451 -18.430 1.00 91.38 74 LEU A CA 1
ATOM 592 C C . LEU A 1 74 ? 8.512 2.999 -18.426 1.00 91.38 74 LEU A C 1
ATOM 594 O O . LEU A 1 74 ? 7.609 3.801 -18.182 1.00 91.38 74 LEU A O 1
ATOM 598 N N . ASN A 1 75 ? 8.286 1.716 -18.686 1.00 89.94 75 ASN A N 1
ATOM 599 C CA . ASN A 1 75 ? 6.959 1.106 -18.775 1.00 89.94 75 ASN A CA 1
ATOM 600 C C . ASN A 1 75 ? 6.701 0.101 -17.647 1.00 89.94 75 ASN A C 1
ATOM 602 O O . ASN A 1 75 ? 5.556 -0.067 -17.231 1.00 89.94 75 ASN A O 1
ATOM 606 N N . ASN A 1 76 ? 7.752 -0.532 -17.120 1.00 92.06 76 ASN A N 1
ATOM 607 C CA . ASN A 1 76 ? 7.653 -1.520 -16.045 1.00 92.06 76 ASN A CA 1
ATOM 608 C C . ASN A 1 76 ? 8.480 -1.137 -14.808 1.00 92.06 76 ASN A C 1
ATOM 610 O O . ASN A 1 76 ? 9.329 -0.238 -14.816 1.00 92.06 76 ASN A O 1
ATOM 614 N N . TYR A 1 77 ? 8.219 -1.831 -13.703 1.00 90.88 77 TYR A N 1
ATOM 615 C CA . TYR A 1 77 ? 8.886 -1.544 -12.437 1.00 90.88 77 TYR A CA 1
ATOM 616 C C . TYR A 1 77 ? 10.387 -1.837 -12.456 1.00 90.88 77 TYR A C 1
ATOM 618 O O . TYR A 1 77 ? 11.129 -1.135 -11.765 1.00 90.88 77 TYR A O 1
ATOM 626 N N . ALA A 1 78 ? 10.855 -2.811 -13.243 1.00 86.81 78 ALA A N 1
ATOM 627 C CA . ALA A 1 78 ? 12.286 -3.069 -13.404 1.00 86.81 78 ALA A CA 1
ATOM 628 C C . ALA A 1 78 ? 13.009 -1.833 -13.960 1.00 86.81 78 ALA A C 1
ATOM 630 O O . ALA A 1 78 ? 13.970 -1.356 -13.354 1.00 86.81 78 ALA A O 1
ATOM 631 N N . GLU A 1 79 ? 12.512 -1.262 -15.056 1.00 88.56 79 GLU A N 1
ATOM 632 C CA . GLU A 1 79 ? 13.069 -0.061 -15.687 1.00 88.56 79 GLU A CA 1
ATOM 633 C C . GLU A 1 79 ? 13.034 1.148 -14.744 1.00 88.56 79 GLU A C 1
ATOM 635 O O . GLU A 1 79 ? 14.048 1.830 -14.561 1.00 88.56 79 GLU A O 1
ATOM 640 N N . LEU A 1 80 ? 11.893 1.389 -14.090 1.00 91.12 80 LEU A N 1
ATOM 641 C CA . LEU A 1 80 ? 11.746 2.484 -13.131 1.00 91.12 80 LEU A CA 1
ATOM 642 C C . LEU A 1 80 ? 12.737 2.364 -11.973 1.00 91.12 80 LEU A C 1
ATOM 644 O O . LEU A 1 80 ? 13.389 3.343 -11.608 1.00 91.12 80 LEU A O 1
ATOM 648 N N . MET A 1 81 ? 12.856 1.175 -11.381 1.00 87.50 81 MET A N 1
ATOM 649 C CA . MET A 1 81 ? 13.753 0.945 -10.250 1.00 87.50 81 MET A CA 1
ATOM 650 C C . MET A 1 81 ? 15.220 1.045 -10.666 1.00 87.50 81 MET A C 1
ATOM 652 O O . MET A 1 81 ? 16.020 1.615 -9.921 1.00 87.50 81 MET A O 1
ATOM 656 N N . LEU A 1 82 ? 15.576 0.561 -11.860 1.00 83.00 82 LEU A N 1
ATOM 657 C CA . LEU A 1 82 ? 16.911 0.748 -12.425 1.00 83.00 82 LEU A CA 1
ATOM 658 C C . LEU A 1 82 ? 17.255 2.228 -12.561 1.00 83.00 82 LEU A C 1
ATOM 660 O O . LEU A 1 82 ? 18.316 2.643 -12.092 1.00 83.00 82 LEU A O 1
ATOM 664 N N . LYS A 1 83 ? 16.340 3.024 -13.124 1.00 87.06 83 LYS A N 1
ATOM 665 C CA . LYS A 1 83 ? 16.533 4.466 -13.287 1.00 87.06 83 LYS A CA 1
ATOM 666 C C . LYS A 1 83 ? 16.618 5.190 -11.941 1.00 87.06 83 LYS A C 1
ATOM 668 O O . LYS A 1 83 ? 17.534 5.972 -11.704 1.00 87.06 83 LYS A O 1
ATOM 673 N N . LEU A 1 84 ? 15.709 4.889 -11.015 1.00 87.38 84 LEU A N 1
ATOM 674 C CA . LEU A 1 84 ? 15.656 5.515 -9.690 1.00 87.38 84 LEU A CA 1
ATOM 675 C C . LEU A 1 84 ? 16.918 5.245 -8.852 1.00 87.38 84 LEU A C 1
ATOM 677 O O . LEU A 1 84 ? 17.309 6.069 -8.018 1.00 87.38 84 LEU A O 1
ATOM 681 N N . PHE A 1 85 ? 17.560 4.090 -9.044 1.00 81.38 85 PHE A N 1
ATOM 682 C CA . PHE A 1 85 ? 18.731 3.662 -8.274 1.00 81.38 85 PHE A CA 1
ATOM 683 C C . PHE A 1 85 ? 20.061 3.792 -9.039 1.00 81.38 85 PHE A C 1
ATOM 685 O O . PHE A 1 85 ? 21.109 3.396 -8.517 1.00 81.38 85 PHE A O 1
ATOM 692 N N . GLU A 1 86 ? 20.035 4.414 -10.222 1.00 73.50 86 GLU A N 1
ATOM 693 C CA . GLU A 1 86 ? 21.155 4.566 -11.163 1.00 73.50 86 GLU A CA 1
ATOM 694 C C . GLU A 1 86 ? 22.367 5.318 -10.579 1.00 73.50 86 GLU A C 1
ATOM 696 O O . GLU A 1 86 ? 23.478 5.170 -11.069 1.00 73.50 86 GLU A O 1
ATOM 701 N N . LYS A 1 87 ? 22.222 6.062 -9.471 1.00 59.91 87 LYS A N 1
ATOM 702 C CA . LYS A 1 87 ? 23.304 6.856 -8.836 1.00 59.91 87 LYS A CA 1
ATOM 703 C C . LYS A 1 87 ? 24.411 6.039 -8.145 1.00 59.91 87 LYS A C 1
ATOM 705 O O . LYS A 1 87 ? 25.008 6.480 -7.164 1.00 59.91 87 LYS A O 1
ATOM 710 N N . SER A 1 88 ? 24.682 4.836 -8.624 1.00 53.72 88 SER A N 1
ATOM 711 C CA . SER A 1 88 ? 25.686 3.925 -8.093 1.00 53.72 88 SER A CA 1
ATOM 712 C C . SER A 1 88 ? 26.756 3.650 -9.156 1.00 53.72 88 SER A C 1
ATOM 714 O O . SER A 1 88 ? 26.486 3.770 -10.341 1.00 53.72 88 SER A O 1
ATOM 716 N N . SER A 1 89 ? 27.980 3.275 -8.768 1.00 57.66 89 SER A N 1
ATOM 717 C CA . SER A 1 89 ? 29.031 2.904 -9.736 1.00 57.66 89 SER A CA 1
ATOM 718 C C . SER A 1 89 ? 28.546 1.847 -10.742 1.00 57.66 89 SER A C 1
ATOM 720 O O . SER A 1 89 ? 27.682 1.038 -10.402 1.00 57.66 89 SER A O 1
ATOM 722 N N . ALA A 1 90 ? 29.135 1.787 -11.945 1.00 60.47 90 ALA A N 1
ATOM 723 C CA . ALA A 1 90 ? 28.747 0.836 -13.002 1.00 60.47 90 ALA A CA 1
ATOM 724 C C . ALA A 1 90 ? 28.603 -0.616 -12.491 1.00 60.47 90 ALA A C 1
ATOM 726 O O . ALA A 1 90 ? 27.641 -1.307 -12.812 1.00 60.47 90 ALA A O 1
ATOM 727 N N . LYS A 1 91 ? 29.485 -1.042 -11.573 1.00 62.12 91 LYS A N 1
ATOM 728 C CA . LYS A 1 91 ? 29.435 -2.353 -10.899 1.00 62.12 91 LYS A CA 1
ATOM 729 C C . LYS A 1 91 ? 28.188 -2.559 -10.021 1.00 62.12 91 LYS A C 1
ATOM 731 O O . LYS A 1 91 ? 27.664 -3.666 -9.938 1.00 62.12 91 LYS A O 1
ATOM 736 N N . LYS A 1 92 ? 27.711 -1.516 -9.336 1.00 63.47 92 LYS A N 1
ATOM 737 C CA . LYS A 1 92 ? 26.475 -1.554 -8.535 1.00 63.47 92 LYS A CA 1
ATOM 738 C C . LYS A 1 92 ? 25.228 -1.521 -9.421 1.00 63.47 92 LYS A C 1
ATOM 740 O O . LYS A 1 92 ? 24.257 -2.181 -9.069 1.00 63.47 92 LYS A O 1
ATOM 745 N N . ILE A 1 93 ? 25.268 -0.798 -10.544 1.00 63.97 93 ILE A N 1
ATOM 746 C CA . ILE A 1 93 ? 24.188 -0.792 -11.543 1.00 63.97 93 ILE A CA 1
ATOM 747 C C . ILE A 1 93 ? 24.064 -2.173 -12.183 1.00 63.97 93 ILE A C 1
ATOM 749 O O . ILE A 1 93 ? 22.963 -2.707 -12.217 1.00 63.97 93 ILE A O 1
ATOM 753 N N . GLN A 1 94 ? 25.172 -2.788 -12.612 1.00 64.81 94 GLN A N 1
ATOM 754 C CA . GLN A 1 94 ? 25.145 -4.137 -13.183 1.00 64.81 94 GLN A CA 1
ATOM 755 C C . GLN A 1 94 ? 24.578 -5.148 -12.180 1.00 64.81 94 GLN A C 1
ATOM 757 O O . GLN A 1 94 ? 23.607 -5.828 -12.477 1.00 64.81 94 GLN A O 1
ATOM 762 N N . LYS A 1 95 ? 25.059 -5.121 -10.929 1.00 66.75 95 LYS A N 1
ATOM 763 C CA . LYS A 1 95 ? 24.516 -5.960 -9.850 1.00 66.75 95 LYS A CA 1
ATOM 764 C C .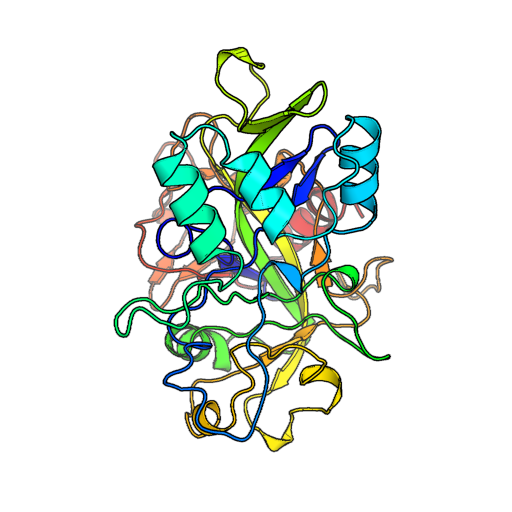 LYS A 1 95 ? 23.024 -5.722 -9.585 1.00 66.75 95 LYS A C 1
ATOM 766 O O . LYS A 1 95 ? 22.352 -6.613 -9.078 1.00 66.75 95 LYS A O 1
ATOM 771 N N . LEU A 1 96 ? 22.512 -4.518 -9.831 1.00 67.81 96 LEU A N 1
ATOM 772 C CA . LEU A 1 96 ? 21.089 -4.213 -9.700 1.00 67.81 96 LEU A CA 1
ATOM 773 C C . LEU A 1 96 ? 20.292 -4.723 -10.908 1.00 67.81 96 LEU A C 1
ATOM 775 O O . LEU A 1 96 ? 19.233 -5.303 -10.697 1.00 67.81 96 LEU A O 1
ATOM 779 N N . LYS A 1 97 ? 20.814 -4.563 -12.131 1.00 65.56 97 LYS A N 1
ATOM 780 C CA . LYS A 1 97 ? 20.253 -5.152 -13.359 1.00 65.56 97 LYS A CA 1
ATOM 781 C C . LYS A 1 97 ? 20.106 -6.658 -13.207 1.00 65.56 97 LYS A C 1
ATOM 783 O O . LYS A 1 97 ? 18.982 -7.138 -13.228 1.00 65.56 97 LYS A O 1
ATOM 788 N N . ASP A 1 98 ? 21.190 -7.349 -12.860 1.00 64.56 98 ASP A N 1
ATOM 789 C CA . ASP A 1 98 ? 21.196 -8.806 -12.679 1.00 64.56 98 ASP A CA 1
ATOM 790 C C . ASP A 1 98 ? 20.151 -9.282 -11.652 1.00 64.56 98 ASP A C 1
ATOM 792 O O . ASP A 1 98 ? 19.620 -10.386 -11.746 1.00 64.56 98 ASP A O 1
ATOM 796 N N . ARG A 1 99 ? 19.837 -8.445 -10.652 1.00 64.75 99 ARG A N 1
ATOM 797 C CA . ARG A 1 99 ? 18.809 -8.737 -9.647 1.00 64.75 99 ARG A CA 1
ATOM 798 C C . ARG A 1 99 ? 17.396 -8.544 -10.181 1.00 64.75 99 ARG A C 1
ATOM 800 O O . ARG A 1 99 ? 16.548 -9.371 -9.878 1.00 64.75 99 ARG A O 1
ATOM 807 N N . LEU A 1 100 ? 17.150 -7.456 -10.908 1.00 65.31 100 LEU A N 1
ATOM 808 C CA . LEU A 1 100 ? 15.815 -7.043 -11.348 1.00 65.31 100 LEU A CA 1
ATOM 809 C C . LEU A 1 100 ? 15.353 -7.728 -12.640 1.00 65.31 100 LEU A C 1
ATOM 811 O O . LEU A 1 100 ? 14.150 -7.805 -12.852 1.00 65.31 100 LEU A O 1
ATOM 815 N N . THR A 1 101 ? 16.279 -8.202 -13.480 1.00 59.09 101 THR A N 1
ATOM 816 C CA . THR A 1 101 ? 15.986 -8.804 -14.796 1.00 59.09 101 THR A CA 1
ATOM 817 C C . THR A 1 101 ? 16.323 -10.295 -14.875 1.00 59.09 101 THR A C 1
ATOM 819 O O . THR A 1 101 ? 16.425 -10.839 -15.968 1.00 59.09 101 THR A O 1
ATOM 822 N N . GLY A 1 102 ? 16.611 -10.941 -13.739 1.00 55.09 102 GLY A N 1
ATOM 823 C CA . GLY A 1 102 ? 16.825 -12.391 -13.664 1.00 55.09 102 GLY A CA 1
ATOM 824 C C . GLY A 1 102 ? 18.025 -12.957 -14.443 1.00 55.09 102 GLY A C 1
ATOM 825 O O . GLY A 1 102 ? 18.161 -14.173 -14.532 1.00 55.09 102 GLY A O 1
ATOM 826 N N . SER A 1 103 ? 18.931 -12.127 -14.973 1.00 43.53 103 SER A N 1
ATOM 827 C CA . SER A 1 103 ? 19.953 -12.527 -15.961 1.00 43.53 103 SER A CA 1
ATOM 828 C C . SER A 1 103 ? 21.155 -13.324 -15.419 1.00 43.53 103 SER A C 1
ATOM 830 O O . SER A 1 103 ? 22.165 -13.447 -16.106 1.00 43.53 103 SER A O 1
ATOM 832 N N . LEU A 1 104 ? 21.078 -13.887 -14.210 1.00 38.00 104 LEU A N 1
ATOM 833 C CA . LEU A 1 104 ? 22.045 -14.867 -13.700 1.00 38.00 104 LEU A CA 1
ATOM 834 C C . LEU A 1 104 ? 21.308 -16.165 -13.357 1.00 38.00 104 LEU A C 1
ATOM 836 O O . LEU A 1 104 ? 20.913 -16.381 -12.213 1.00 38.00 104 LEU A O 1
ATOM 840 N N . LEU A 1 105 ? 21.144 -17.029 -14.359 1.00 37.66 105 LEU A N 1
ATOM 841 C CA . LEU A 1 105 ? 20.752 -18.430 -14.170 1.00 37.66 105 LEU A CA 1
ATOM 842 C C . LEU A 1 105 ? 21.949 -19.334 -13.800 1.00 37.66 105 LEU A C 1
ATOM 844 O O . LEU A 1 105 ? 21.730 -20.449 -13.340 1.00 37.66 105 LEU A O 1
ATOM 848 N N . ASP A 1 106 ? 23.193 -18.849 -13.926 1.00 33.25 106 ASP A N 1
ATOM 849 C CA . ASP A 1 106 ? 24.398 -19.705 -13.926 1.00 33.25 106 ASP A CA 1
ATOM 850 C C . ASP A 1 106 ? 25.273 -19.659 -12.661 1.00 33.25 106 ASP A C 1
ATOM 852 O O . ASP A 1 106 ? 26.258 -20.385 -12.546 1.00 33.25 106 ASP A O 1
ATOM 856 N N . ASP A 1 107 ? 24.930 -18.840 -11.666 1.00 36.91 107 ASP A N 1
ATOM 857 C CA . ASP A 1 107 ? 25.650 -18.824 -10.390 1.00 36.91 107 ASP A CA 1
ATOM 858 C C . ASP A 1 107 ? 24.788 -19.577 -9.367 1.00 36.91 107 ASP A C 1
ATOM 860 O O . ASP A 1 107 ? 23.835 -19.020 -8.819 1.00 36.91 107 ASP A O 1
ATOM 864 N N . ALA A 1 108 ? 25.094 -20.858 -9.119 1.00 35.94 108 ALA A N 1
ATOM 865 C CA . ALA A 1 108 ? 24.321 -21.808 -8.294 1.00 35.94 108 ALA A CA 1
ATOM 866 C C . ALA A 1 108 ? 23.967 -21.322 -6.861 1.00 35.94 108 ALA A C 1
ATOM 868 O O . ALA A 1 108 ? 23.207 -21.974 -6.137 1.00 35.94 108 ALA A O 1
ATOM 869 N N . ASN A 1 109 ? 24.476 -20.154 -6.457 1.00 40.69 109 ASN A N 1
ATOM 870 C CA . ASN A 1 109 ? 24.252 -19.489 -5.177 1.00 40.69 109 ASN A CA 1
ATOM 871 C C . ASN A 1 109 ? 23.510 -18.135 -5.252 1.00 40.69 109 ASN A C 1
ATOM 873 O O . ASN A 1 109 ? 23.317 -17.503 -4.208 1.00 40.69 109 ASN A O 1
ATOM 877 N N . ARG A 1 110 ? 23.064 -17.657 -6.424 1.00 46.19 110 ARG A N 1
ATOM 878 C CA . ARG A 1 110 ? 22.363 -16.364 -6.563 1.00 46.19 110 ARG A CA 1
ATOM 879 C C . ARG A 1 110 ? 21.007 -16.540 -7.238 1.00 46.19 110 ARG A C 1
ATOM 881 O O . ARG A 1 110 ? 20.921 -16.786 -8.428 1.00 46.19 110 ARG A O 1
ATOM 888 N N . LYS A 1 111 ? 19.933 -16.412 -6.453 1.00 48.09 111 LYS A N 1
ATOM 889 C CA . LYS A 1 111 ? 18.555 -16.512 -6.955 1.00 48.09 111 LYS A CA 1
ATOM 890 C C . LYS A 1 111 ? 18.082 -15.164 -7.536 1.00 48.09 111 LYS A C 1
ATOM 892 O O . LYS A 1 111 ? 18.391 -14.137 -6.920 1.00 48.09 111 LYS A O 1
ATOM 897 N N . PRO A 1 112 ? 17.315 -15.154 -8.641 1.00 49.41 112 PRO A N 1
ATOM 898 C CA . PRO A 1 112 ? 16.650 -13.949 -9.155 1.00 49.41 112 PRO A CA 1
ATOM 899 C C . PRO A 1 112 ? 15.748 -13.294 -8.092 1.00 49.41 112 PRO A C 1
ATOM 901 O O . PRO A 1 112 ? 15.201 -13.983 -7.222 1.00 49.41 112 PRO A O 1
ATOM 904 N N . TYR A 1 113 ? 15.611 -11.958 -8.129 1.00 59.78 113 TYR A N 1
ATOM 905 C CA . TYR A 1 113 ? 14.654 -11.244 -7.276 1.00 59.78 113 TYR A CA 1
ATOM 906 C C . TYR A 1 113 ? 13.290 -11.251 -7.945 1.00 59.78 113 TYR A C 1
ATOM 908 O O . TYR A 1 113 ? 12.904 -10.309 -8.630 1.00 59.78 113 TYR A O 1
ATOM 916 N N . TYR A 1 114 ? 12.537 -12.302 -7.683 1.00 74.44 114 TYR A N 1
ATOM 917 C CA . TYR A 1 114 ? 11.106 -12.239 -7.893 1.00 74.44 114 TYR A CA 1
ATOM 918 C C . TYR A 1 114 ? 10.466 -11.283 -6.899 1.00 74.44 114 TYR A C 1
ATOM 920 O O . TYR A 1 114 ? 11.015 -10.969 -5.832 1.00 74.44 114 TYR A O 1
ATOM 928 N N . CYS A 1 115 ? 9.276 -10.834 -7.245 1.00 79.19 115 CYS A N 1
ATOM 929 C CA . CYS A 1 115 ? 8.533 -9.884 -6.456 1.00 79.19 115 CYS A CA 1
ATOM 930 C C . CYS A 1 115 ? 7.066 -10.273 -6.374 1.00 79.19 115 CYS A C 1
ATOM 932 O O . CYS A 1 115 ? 6.620 -11.265 -6.944 1.00 79.19 115 CYS A O 1
ATOM 934 N N . HIS A 1 116 ? 6.319 -9.518 -5.588 1.00 82.00 116 HIS A N 1
ATOM 935 C CA . HIS A 1 116 ? 4.883 -9.676 -5.513 1.00 82.00 116 HIS A CA 1
ATOM 936 C C . HIS A 1 116 ? 4.194 -8.358 -5.182 1.00 82.00 116 HIS A C 1
ATOM 938 O O . HIS A 1 116 ? 4.790 -7.426 -4.629 1.00 82.00 116 HIS A O 1
ATOM 944 N N . LEU A 1 117 ? 2.901 -8.328 -5.488 1.00 86.69 117 LEU A N 1
ATOM 945 C CA . LEU A 1 117 ? 1.966 -7.295 -5.076 1.00 86.69 117 LEU A CA 1
ATOM 946 C C . LEU A 1 117 ? 1.174 -7.858 -3.893 1.00 86.69 117 LEU A C 1
ATOM 948 O O . LEU A 1 117 ? 0.335 -8.728 -4.078 1.00 86.69 117 LEU A O 1
ATOM 952 N N . ASP A 1 118 ? 1.508 -7.440 -2.671 1.00 87.12 118 ASP A N 1
ATOM 953 C CA . ASP A 1 118 ? 0.716 -7.755 -1.477 1.00 87.12 118 ASP A CA 1
ATOM 954 C C . ASP A 1 118 ? 0.733 -6.553 -0.508 1.00 87.12 118 ASP A C 1
ATOM 956 O O . ASP A 1 118 ? 1.774 -6.262 0.095 1.00 87.12 118 ASP A O 1
ATOM 960 N N . PRO A 1 119 ? -0.384 -5.822 -0.360 1.00 92.19 119 PRO A N 1
ATOM 961 C CA . PRO A 1 119 ? -1.669 -6.066 -1.007 1.00 92.19 119 PRO A CA 1
ATOM 962 C C . PRO A 1 119 ? -1.625 -5.802 -2.519 1.00 92.19 119 PRO A C 1
ATOM 964 O O . PRO A 1 119 ? -0.927 -4.910 -3.006 1.00 92.19 119 PRO A O 1
ATOM 967 N N . ASP A 1 120 ? -2.424 -6.563 -3.250 1.00 92.75 120 ASP A N 1
ATOM 968 C CA . ASP A 1 120 ? -2.656 -6.392 -4.673 1.00 92.75 120 ASP A CA 1
ATOM 969 C C . ASP A 1 120 ? -3.861 -5.465 -4.889 1.00 92.75 120 ASP A C 1
ATOM 971 O O . ASP A 1 120 ? -5.013 -5.889 -4.814 1.00 92.75 120 ASP A O 1
ATOM 975 N N . LEU A 1 121 ? -3.603 -4.164 -5.058 1.00 94.69 121 LEU A N 1
ATOM 976 C CA . LEU A 1 121 ? -4.641 -3.118 -5.046 1.00 94.69 121 LEU A CA 1
ATOM 977 C C . LEU A 1 121 ? -4.877 -2.449 -6.398 1.00 94.69 121 LEU A C 1
ATOM 979 O O . LEU A 1 121 ? -5.881 -1.754 -6.569 1.00 94.69 121 LEU A O 1
ATOM 983 N N . ILE A 1 122 ? -3.956 -2.616 -7.344 1.00 93.31 122 ILE A N 1
ATOM 984 C CA . ILE A 1 122 ? -3.930 -1.845 -8.582 1.00 93.31 122 ILE A CA 1
ATOM 985 C C . ILE A 1 122 ? -4.140 -2.796 -9.757 1.00 93.31 122 ILE A C 1
ATOM 987 O O . ILE A 1 122 ? -3.327 -3.675 -10.035 1.00 93.31 122 ILE A O 1
ATOM 991 N N . TYR A 1 123 ? -5.253 -2.588 -10.456 1.00 91.25 123 TYR A N 1
ATOM 992 C CA . TYR A 1 123 ? -5.654 -3.413 -11.593 1.00 91.25 123 TYR A CA 1
ATOM 993 C C . TYR A 1 123 ? -4.615 -3.380 -12.721 1.00 91.25 123 TYR A C 1
ATOM 995 O O . TYR A 1 123 ? -4.265 -4.421 -13.256 1.00 91.25 123 TYR A O 1
ATOM 1003 N N . GLU A 1 124 ? -4.101 -2.188 -13.034 1.00 91.88 124 GLU A N 1
ATOM 1004 C CA . GLU A 1 124 ? -3.221 -1.905 -14.179 1.00 91.88 124 GLU A CA 1
ATOM 1005 C C . GLU A 1 124 ? -1.835 -2.551 -14.079 1.00 91.88 124 GLU A C 1
ATOM 1007 O O . GLU A 1 124 ? -1.154 -2.667 -15.085 1.00 91.88 124 GLU A O 1
ATOM 1012 N N . ASN A 1 125 ? -1.405 -2.973 -12.887 1.00 91.25 125 ASN A N 1
ATOM 1013 C CA . ASN A 1 125 ? -0.059 -3.504 -12.689 1.00 91.25 125 ASN A CA 1
ATOM 1014 C C . ASN A 1 125 ? 0.202 -4.817 -13.437 1.00 91.25 125 ASN A C 1
ATOM 1016 O O . ASN A 1 125 ? 1.358 -5.155 -13.663 1.00 91.25 125 ASN A O 1
ATOM 1020 N N . LEU A 1 126 ? -0.844 -5.581 -13.751 1.00 89.12 126 LEU A N 1
ATOM 1021 C CA . LEU A 1 126 ? -0.764 -6.889 -14.397 1.00 89.12 126 LEU A CA 1
ATOM 1022 C C . LEU A 1 126 ? -1.992 -7.081 -15.285 1.00 89.12 126 LEU A C 1
ATOM 1024 O O . LEU A 1 126 ? -3.046 -6.500 -15.033 1.00 89.12 126 LEU A O 1
ATOM 1028 N N . ARG A 1 127 ? -1.909 -7.968 -16.277 1.00 86.31 127 ARG A N 1
ATOM 1029 C CA . ARG A 1 127 ? -3.099 -8.388 -17.031 1.00 86.31 127 ARG A CA 1
ATOM 1030 C C . ARG A 1 127 ? -4.066 -9.106 -16.090 1.00 86.31 127 ARG A C 1
ATOM 1032 O O . ARG A 1 127 ? -3.68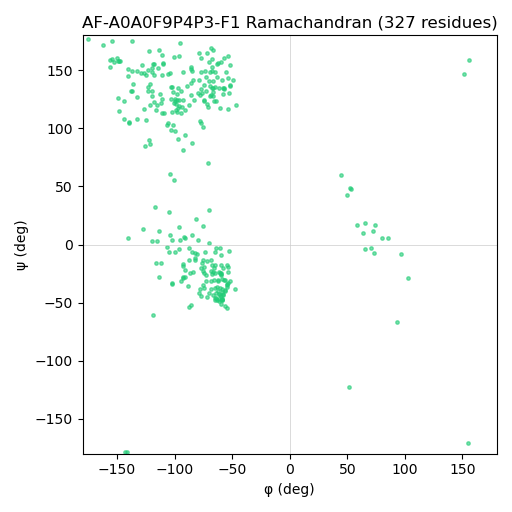6 -10.079 -15.450 1.00 86.31 127 ARG A O 1
ATOM 1039 N N . ARG A 1 128 ? -5.311 -8.637 -15.992 1.00 86.50 128 ARG A N 1
ATOM 1040 C CA . ARG A 1 128 ? -6.332 -9.223 -15.108 1.00 86.50 128 ARG A CA 1
ATOM 1041 C C . ARG A 1 128 ? -7.527 -9.720 -15.897 1.00 86.50 128 ARG A C 1
ATOM 1043 O O . ARG A 1 128 ? -7.865 -9.168 -16.941 1.00 86.50 128 ARG A O 1
ATOM 1050 N N . ILE A 1 129 ? -8.193 -10.728 -15.345 1.00 84.06 129 ILE A N 1
ATOM 1051 C CA . ILE A 1 129 ? -9.479 -11.211 -15.845 1.00 84.06 129 ILE A CA 1
ATOM 1052 C C . ILE A 1 129 ? -10.627 -10.397 -15.243 1.00 84.06 129 ILE A C 1
ATOM 1054 O O . ILE A 1 129 ? -10.532 -9.844 -14.143 1.00 84.06 129 ILE A O 1
ATOM 1058 N N . ASN A 1 130 ? -11.732 -10.335 -15.986 1.00 83.00 130 ASN A N 1
ATOM 1059 C CA . ASN A 1 130 ? -12.987 -9.758 -15.525 1.00 83.00 130 ASN A CA 1
ATOM 1060 C C . ASN A 1 130 ? -13.419 -10.352 -14.178 1.00 83.00 130 ASN A C 1
ATOM 1062 O O . ASN A 1 130 ? -13.359 -11.557 -13.959 1.00 83.00 130 ASN A O 1
ATOM 1066 N N . GLY A 1 131 ? -13.881 -9.489 -13.276 1.00 85.12 131 GLY A N 1
ATOM 1067 C CA . GLY A 1 131 ? -14.224 -9.892 -11.912 1.00 85.12 131 GLY A CA 1
ATOM 1068 C C . GLY A 1 131 ? -13.040 -9.893 -10.942 1.00 85.12 131 GLY A C 1
ATOM 1069 O O . GLY A 1 131 ? -13.225 -10.276 -9.793 1.00 85.12 131 GLY A O 1
ATOM 1070 N N . TRP A 1 132 ? -11.853 -9.427 -11.354 1.00 92.06 132 TRP A N 1
ATOM 1071 C CA . TRP A 1 132 ? -10.734 -9.238 -10.435 1.00 92.06 132 TRP A CA 1
ATOM 1072 C C . TRP A 1 132 ? -11.085 -8.277 -9.294 1.00 92.06 132 TRP A C 1
ATOM 1074 O O . TRP A 1 132 ? -11.616 -7.182 -9.505 1.00 92.06 132 TRP A O 1
ATOM 1084 N N . HIS A 1 133 ? -10.711 -8.683 -8.086 1.00 94.38 133 HIS A N 1
ATOM 1085 C CA . HIS A 1 133 ? -10.817 -7.899 -6.867 1.00 94.38 133 HIS A CA 1
ATOM 1086 C C . HIS A 1 133 ? -9.430 -7.665 -6.273 1.00 94.38 133 HIS A C 1
ATOM 1088 O O . HIS A 1 133 ? -8.535 -8.489 -6.446 1.00 94.38 133 HIS A O 1
ATOM 1094 N N . GLY A 1 134 ? -9.279 -6.593 -5.493 1.00 94.62 134 GLY A N 1
ATOM 1095 C CA . GLY A 1 134 ? -8.075 -6.418 -4.693 1.00 94.62 134 GLY A CA 1
ATOM 1096 C C . GLY A 1 134 ? -7.885 -7.595 -3.735 1.00 94.62 134 GLY A C 1
ATOM 1097 O O . GLY A 1 134 ? -8.862 -8.111 -3.180 1.00 94.62 134 GLY A O 1
ATOM 1098 N N . LEU A 1 135 ? -6.639 -8.019 -3.549 1.00 93.56 135 LEU A N 1
ATOM 1099 C CA . LEU A 1 135 ? -6.280 -9.175 -2.732 1.00 93.56 135 LEU A CA 1
ATOM 1100 C C . LEU A 1 135 ? -5.262 -8.794 -1.668 1.00 93.56 135 LEU A C 1
ATOM 1102 O O . LEU A 1 135 ? -4.400 -7.944 -1.874 1.00 93.56 135 LEU A O 1
ATOM 1106 N N . PHE A 1 136 ? -5.366 -9.439 -0.515 1.00 92.44 136 PHE A N 1
ATOM 1107 C CA . PHE A 1 136 ? -4.406 -9.270 0.559 1.00 92.44 136 PHE A CA 1
ATOM 1108 C C . PHE A 1 136 ? -4.165 -10.586 1.300 1.00 92.44 136 PHE A C 1
ATOM 1110 O O . PHE A 1 136 ? -5.099 -11.200 1.820 1.00 92.44 136 PHE A O 1
ATOM 1117 N N . GLY A 1 137 ? -2.902 -11.001 1.361 1.00 88.56 137 GLY A N 1
ATOM 1118 C CA . GLY A 1 137 ? -2.426 -12.161 2.102 1.00 88.56 137 GLY A CA 1
ATOM 1119 C C . GLY A 1 137 ? -1.650 -11.747 3.357 1.00 88.56 137 GLY A C 1
ATOM 1120 O O . GLY A 1 137 ? -0.482 -11.361 3.283 1.00 88.56 137 GLY A O 1
ATOM 1121 N N . PRO A 1 138 ? -2.225 -11.825 4.565 1.00 83.19 138 PRO A N 1
ATOM 1122 C CA . PRO A 1 138 ? -1.435 -11.674 5.780 1.00 83.19 138 PRO A CA 1
ATOM 1123 C C . PRO A 1 138 ? -0.369 -12.771 5.918 1.00 83.19 138 PRO A C 1
ATOM 1125 O O . PRO A 1 138 ? -0.516 -13.889 5.419 1.00 83.19 138 PRO A O 1
ATOM 1128 N N . SER A 1 139 ? 0.692 -12.481 6.676 1.00 78.00 139 SER A N 1
ATOM 1129 C CA . SER A 1 139 ? 1.591 -13.541 7.146 1.00 78.00 139 SER A CA 1
ATOM 1130 C C . SER A 1 139 ? 0.839 -14.510 8.081 1.00 78.00 139 SER A C 1
ATOM 1132 O O . SER A 1 139 ? -0.139 -14.094 8.708 1.00 78.00 139 SER A O 1
ATOM 1134 N N . PRO A 1 140 ? 1.269 -15.780 8.225 1.00 75.12 140 PRO A N 1
ATOM 1135 C CA . PRO A 1 140 ? 0.562 -16.726 9.088 1.00 75.12 140 PRO A CA 1
ATOM 1136 C C . PRO A 1 140 ? 0.457 -16.282 10.551 1.00 75.12 140 PRO A C 1
ATOM 1138 O O . PRO A 1 140 ? -0.606 -16.384 11.164 1.00 75.12 140 PRO A O 1
ATOM 1141 N N . ASP A 1 141 ? 1.541 -15.716 11.089 1.00 71.38 141 ASP A N 1
ATOM 1142 C CA . ASP A 1 141 ? 1.557 -15.150 12.441 1.00 71.38 141 ASP A CA 1
ATOM 1143 C C . ASP A 1 141 ? 0.540 -14.016 12.579 1.00 71.38 141 ASP A C 1
ATOM 1145 O O . ASP A 1 141 ? -0.134 -13.897 13.599 1.00 71.38 141 ASP A O 1
ATOM 1149 N N . TYR A 1 142 ? 0.385 -13.204 11.532 1.00 72.31 142 TYR A N 1
ATOM 1150 C CA . TYR A 1 142 ? -0.580 -12.117 11.524 1.00 72.31 142 TYR A CA 1
ATOM 1151 C C . TYR A 1 142 ? -2.024 -12.617 11.416 1.00 72.31 142 TYR A C 1
ATOM 1153 O O . TYR A 1 142 ? -2.875 -12.173 12.189 1.00 72.31 142 TYR A O 1
ATOM 1161 N N . HIS A 1 143 ? -2.316 -13.571 10.525 1.00 76.06 143 HIS A N 1
ATOM 1162 C CA . HIS A 1 143 ? -3.674 -14.100 10.404 1.00 76.06 143 HIS A CA 1
ATOM 1163 C C . HIS A 1 143 ? -4.160 -14.709 11.721 1.00 76.06 143 HIS A C 1
ATOM 1165 O O . HIS A 1 143 ? -5.295 -14.454 12.103 1.00 76.06 143 HIS A O 1
ATOM 1171 N N . LYS A 1 144 ? -3.293 -15.400 12.472 1.00 76.25 144 LYS A N 1
ATOM 1172 C CA . LYS A 1 144 ? -3.626 -15.930 13.805 1.00 76.25 144 LYS A CA 1
ATOM 1173 C C . LYS A 1 144 ? -4.183 -14.861 14.759 1.00 76.25 144 LYS A C 1
ATOM 1175 O O . LYS A 1 144 ? -5.024 -15.169 15.598 1.00 76.25 144 LYS A O 1
ATOM 1180 N N . HIS A 1 145 ? -3.722 -13.615 14.644 1.00 72.50 145 HIS A N 1
ATOM 1181 C CA . HIS A 1 145 ? -4.212 -12.496 15.453 1.00 72.50 145 HIS A CA 1
ATOM 1182 C C . HIS A 1 145 ? -5.454 -11.809 14.862 1.00 72.50 145 HIS A C 1
ATOM 1184 O O . HIS A 1 145 ? -6.212 -11.195 15.606 1.00 72.50 145 HIS A O 1
ATOM 1190 N N . LEU A 1 146 ? -5.675 -11.900 13.546 1.00 72.69 146 LEU A N 1
ATOM 1191 C CA . LEU A 1 146 ? -6.827 -11.292 12.874 1.00 72.69 146 LEU A CA 1
ATOM 1192 C C . LEU A 1 146 ? -8.041 -12.200 12.720 1.00 72.69 146 LEU A C 1
ATOM 1194 O O . LEU A 1 146 ? -9.145 -11.681 12.561 1.00 72.69 146 LEU A O 1
ATOM 1198 N N . SER A 1 147 ? -7.842 -13.517 12.646 1.00 70.56 147 SER A N 1
ATOM 1199 C CA . SER A 1 147 ? -8.827 -14.466 12.109 1.00 70.56 147 SER A CA 1
ATOM 1200 C C . SER A 1 147 ? -10.168 -14.398 12.833 1.00 70.56 147 SER A C 1
ATOM 1202 O O . SER A 1 147 ? -11.208 -14.595 12.218 1.00 70.56 147 SER A O 1
ATOM 1204 N N . ASN A 1 148 ? -10.135 -14.058 14.123 1.00 73.56 148 ASN A N 1
ATOM 1205 C CA . ASN A 1 148 ? -11.316 -13.935 14.974 1.00 73.56 148 ASN A CA 1
ATOM 1206 C C . ASN A 1 148 ? -11.776 -12.479 15.165 1.00 73.56 148 ASN A C 1
ATOM 1208 O O . ASN A 1 148 ? -12.804 -12.230 15.788 1.00 73.56 148 ASN A O 1
ATOM 1212 N N . GLU A 1 149 ? -11.009 -11.508 14.671 1.00 79.69 149 GLU A N 1
ATOM 1213 C CA . GLU A 1 149 ? -11.240 -10.082 14.901 1.00 79.69 149 GLU A CA 1
ATOM 1214 C C . GLU A 1 149 ? -11.889 -9.391 13.699 1.00 79.69 149 GLU A C 1
ATOM 1216 O O . GLU A 1 149 ? -12.673 -8.462 13.911 1.00 79.69 149 GLU A O 1
ATOM 1221 N N . LEU A 1 150 ? -11.584 -9.834 12.472 1.00 88.50 150 LEU A N 1
ATOM 1222 C CA . LEU A 1 150 ? -12.071 -9.230 11.229 1.00 88.50 150 LEU A CA 1
ATOM 1223 C C . LEU A 1 150 ? -13.156 -10.052 10.556 1.00 88.50 150 LEU A C 1
ATOM 1225 O O . LEU A 1 150 ? -13.126 -11.279 10.548 1.00 88.50 150 LEU A O 1
ATOM 1229 N N . LYS A 1 151 ? -14.074 -9.343 9.909 1.00 92.38 151 LYS A N 1
ATOM 1230 C CA . LYS A 1 151 ? -15.153 -9.928 9.119 1.00 92.38 151 LYS A CA 1
ATOM 1231 C C . LYS A 1 151 ? -15.443 -9.100 7.873 1.00 92.38 151 LYS A C 1
ATOM 1233 O O . LYS A 1 151 ? -14.803 -8.086 7.598 1.00 92.38 151 LYS A O 1
ATOM 1238 N N . GLU A 1 152 ? -16.433 -9.547 7.111 1.00 94.62 152 GLU A N 1
ATOM 1239 C CA . GLU A 1 152 ? -16.987 -8.773 6.006 1.00 94.62 152 GLU A CA 1
ATOM 1240 C C . GLU A 1 152 ? -17.334 -7.333 6.441 1.00 94.62 152 GLU A C 1
ATOM 1242 O O . GLU A 1 152 ? -17.849 -7.100 7.538 1.00 94.62 152 GLU A O 1
ATOM 1247 N N . ASN A 1 153 ? -17.070 -6.378 5.545 1.00 93.50 153 ASN A N 1
ATOM 1248 C CA . ASN A 1 153 ? -17.247 -4.927 5.686 1.00 93.50 153 ASN A CA 1
ATOM 1249 C C . ASN A 1 153 ? -16.250 -4.195 6.591 1.00 93.50 153 ASN A C 1
ATOM 1251 O O . ASN A 1 153 ? -16.254 -2.961 6.587 1.00 93.50 153 ASN A O 1
ATOM 1255 N N . ASP A 1 154 ? -15.377 -4.898 7.312 1.00 93.88 154 ASP A N 1
ATOM 1256 C CA . ASP A 1 154 ? -14.261 -4.238 7.989 1.00 93.88 154 ASP A CA 1
ATOM 1257 C C . ASP A 1 154 ? -13.255 -3.684 6.961 1.00 93.88 154 ASP A C 1
ATOM 1259 O O . ASP A 1 154 ? -13.165 -4.157 5.821 1.00 93.88 154 ASP A O 1
ATOM 1263 N N . LEU A 1 155 ? -12.534 -2.632 7.354 1.00 94.50 155 LEU A N 1
ATOM 1264 C CA . LEU A 1 155 ? -11.652 -1.864 6.478 1.00 94.50 155 LEU A CA 1
ATOM 1265 C C . LEU A 1 155 ? -10.190 -2.082 6.859 1.00 94.50 155 LEU A C 1
ATOM 1267 O O . LEU A 1 155 ? -9.780 -1.816 7.986 1.00 94.50 155 LEU A O 1
ATOM 1271 N N . ILE A 1 156 ? -9.378 -2.504 5.898 1.00 94.19 156 ILE A N 1
ATOM 1272 C CA . ILE A 1 156 ? -7.926 -2.551 6.039 1.00 94.19 156 ILE A CA 1
ATOM 1273 C C . ILE A 1 156 ? -7.355 -1.313 5.355 1.00 94.19 156 ILE A C 1
ATOM 1275 O O . ILE A 1 156 ? -7.600 -1.076 4.176 1.00 94.19 156 ILE A O 1
ATOM 1279 N N . LEU A 1 157 ? -6.596 -0.521 6.099 1.00 94.62 157 LEU A N 1
ATOM 1280 C CA . LEU A 1 157 ? -5.787 0.588 5.625 1.00 94.62 157 LEU A CA 1
ATOM 1281 C C . LEU A 1 157 ? -4.327 0.142 5.589 1.00 94.62 157 LEU A C 1
ATOM 1283 O O . LEU A 1 157 ? -3.763 -0.295 6.594 1.00 94.62 157 LEU A O 1
ATOM 1287 N N . PHE A 1 158 ? -3.696 0.278 4.432 1.00 94.62 158 PHE A N 1
ATOM 1288 C CA . PHE A 1 158 ? -2.304 -0.091 4.244 1.00 94.62 158 PHE A CA 1
ATOM 1289 C C . PHE A 1 158 ? -1.412 1.125 4.371 1.00 94.62 158 PHE A C 1
ATOM 1291 O O . PHE A 1 158 ? -1.675 2.177 3.781 1.00 94.62 158 PHE A O 1
ATOM 1298 N N . PHE A 1 159 ? -0.325 0.964 5.115 1.00 93.38 159 PHE A N 1
ATOM 1299 C CA . PHE A 1 159 ? 0.685 1.996 5.246 1.00 93.38 159 PHE A CA 1
ATOM 1300 C C . PHE A 1 159 ? 2.083 1.457 4.961 1.00 93.38 159 PHE A C 1
ATOM 1302 O O . PHE A 1 159 ? 2.373 0.269 5.102 1.00 93.38 159 PHE A O 1
ATOM 1309 N N . GLY A 1 160 ? 2.965 2.359 4.549 1.00 92.19 160 GLY A N 1
ATOM 1310 C CA . GLY A 1 160 ? 4.342 2.045 4.191 1.00 92.19 160 GLY A CA 1
ATOM 1311 C C . GLY A 1 160 ? 5.244 3.253 4.368 1.00 92.19 160 GLY A C 1
ATOM 1312 O O . GLY A 1 160 ? 4.773 4.345 4.682 1.00 92.19 160 GLY A O 1
ATOM 1313 N N . THR A 1 161 ? 6.547 3.078 4.165 1.00 92.44 161 THR A N 1
ATOM 1314 C CA . THR A 1 161 ? 7.489 4.205 4.182 1.00 92.44 161 THR A CA 1
ATOM 1315 C C . THR A 1 161 ? 7.498 4.879 2.817 1.00 92.44 161 THR A C 1
ATOM 1317 O O . THR A 1 161 ? 7.779 4.213 1.828 1.00 92.44 161 THR A O 1
ATOM 1320 N N . PHE A 1 162 ? 7.248 6.184 2.750 1.00 95.31 162 PHE A N 1
ATOM 1321 C CA . PHE A 1 162 ? 7.214 6.971 1.515 1.00 95.31 162 PHE A CA 1
ATOM 1322 C C . PHE A 1 162 ? 8.142 8.183 1.593 1.00 95.31 162 PHE A C 1
ATOM 1324 O O . PHE A 1 162 ? 8.341 8.758 2.665 1.00 95.31 162 PHE A O 1
ATOM 1331 N N . ARG A 1 163 ? 8.712 8.581 0.454 1.00 94.75 163 ARG A N 1
ATOM 1332 C CA . ARG A 1 163 ? 9.564 9.769 0.313 1.00 94.75 163 ARG A CA 1
ATOM 1333 C C . ARG A 1 163 ? 9.250 10.462 -1.009 1.00 94.75 163 ARG A C 1
ATOM 1335 O O . ARG A 1 163 ? 8.972 9.790 -1.999 1.00 94.75 163 ARG A O 1
ATOM 1342 N N . HIS A 1 164 ? 9.329 11.791 -1.024 1.00 96.44 164 HIS A N 1
ATOM 1343 C CA . HIS A 1 164 ? 9.176 12.535 -2.273 1.00 96.44 164 HIS A CA 1
ATOM 1344 C C . HIS A 1 164 ? 10.288 12.182 -3.252 1.00 96.44 164 HIS A C 1
ATOM 1346 O O . HIS A 1 164 ? 11.437 11.953 -2.853 1.00 96.44 164 HIS A O 1
ATOM 1352 N N . ILE A 1 165 ? 9.931 12.139 -4.528 1.00 95.88 165 ILE A N 1
ATOM 1353 C CA . ILE A 1 165 ? 10.876 12.077 -5.632 1.00 95.88 165 ILE A CA 1
ATOM 1354 C C . ILE A 1 165 ? 10.866 13.395 -6.403 1.00 95.88 165 ILE A C 1
ATOM 1356 O O . ILE A 1 165 ? 9.893 14.143 -6.381 1.00 95.88 165 ILE A O 1
ATOM 1360 N N . ILE A 1 166 ? 11.980 13.661 -7.066 1.00 94.94 166 ILE A N 1
ATOM 1361 C CA . ILE A 1 166 ? 12.172 14.746 -8.015 1.00 94.94 166 ILE A CA 1
ATOM 1362 C C . ILE A 1 166 ? 12.350 14.101 -9.382 1.00 94.94 166 ILE A C 1
ATOM 1364 O O . ILE A 1 166 ? 13.160 13.173 -9.507 1.00 94.94 166 ILE A O 1
ATOM 1368 N N . ILE A 1 167 ? 11.585 14.584 -10.357 1.00 92.94 167 ILE A N 1
ATOM 1369 C CA . ILE A 1 167 ? 11.695 14.206 -11.762 1.00 92.94 167 ILE A CA 1
ATOM 1370 C C . ILE A 1 167 ? 11.965 15.483 -12.546 1.00 92.94 167 ILE A C 1
ATOM 1372 O O . ILE A 1 167 ? 11.180 16.421 -12.462 1.00 92.94 167 ILE A O 1
ATOM 1376 N N . GLU A 1 168 ? 13.100 15.522 -13.232 1.00 88.56 168 GLU A N 1
ATOM 1377 C CA . GLU A 1 168 ? 13.591 16.678 -13.986 1.00 88.56 168 GLU A CA 1
ATOM 1378 C C . GLU A 1 168 ? 14.403 16.139 -15.170 1.00 88.56 168 GLU A C 1
ATOM 1380 O O . GLU A 1 168 ? 15.302 15.327 -14.955 1.00 88.56 168 GLU A O 1
ATOM 1385 N N . GLU A 1 169 ? 14.080 16.558 -16.399 1.00 87.00 169 GLU A N 1
ATOM 1386 C CA . GLU A 1 169 ? 14.912 16.368 -17.606 1.00 87.00 169 GLU A CA 1
ATOM 1387 C C . GLU A 1 169 ? 15.521 14.954 -17.760 1.00 87.00 169 GLU A C 1
ATOM 1389 O O . GLU A 1 169 ? 16.738 14.765 -17.758 1.00 87.00 169 GLU A O 1
ATOM 1394 N N . GLY A 1 170 ? 14.684 13.911 -17.831 1.00 90.44 170 GLY A N 1
ATOM 1395 C CA . GLY A 1 170 ? 15.163 12.532 -18.009 1.00 90.44 170 GLY A CA 1
ATOM 1396 C C . GLY A 1 170 ? 15.837 11.923 -16.768 1.00 90.44 170 GLY A C 1
ATOM 1397 O O . GLY A 1 170 ? 16.453 10.852 -16.842 1.00 90.44 170 GLY A O 1
ATOM 1398 N N . SER A 1 171 ? 15.722 12.574 -15.609 1.00 90.62 171 SER A N 1
ATOM 1399 C CA . SER A 1 171 ? 16.250 12.123 -14.322 1.00 90.62 171 SER A CA 1
ATOM 1400 C C . SER A 1 171 ? 15.136 11.905 -13.308 1.00 90.62 171 SER A C 1
ATOM 1402 O O . SER A 1 171 ? 14.152 12.635 -13.268 1.00 90.62 171 SER A O 1
ATOM 1404 N N . ILE A 1 172 ? 15.312 10.906 -12.444 1.00 92.69 172 ILE A N 1
ATOM 1405 C CA . ILE A 1 172 ? 14.428 10.618 -11.314 1.00 92.69 172 ILE A CA 1
ATOM 1406 C C . ILE A 1 172 ? 15.276 10.281 -10.087 1.00 92.69 172 ILE A C 1
ATOM 1408 O O . ILE A 1 172 ? 16.231 9.505 -10.149 1.00 92.69 172 ILE A O 1
ATOM 1412 N N . ARG A 1 173 ? 14.958 10.888 -8.942 1.00 92.62 173 ARG A N 1
ATOM 1413 C CA . ARG A 1 173 ? 15.698 10.684 -7.687 1.00 92.62 173 ARG A CA 1
ATOM 1414 C C . ARG A 1 173 ? 14.828 10.956 -6.476 1.00 92.62 173 ARG A C 1
ATOM 1416 O O . ARG A 1 173 ? 13.884 11.726 -6.548 1.00 92.62 173 ARG A O 1
ATOM 1423 N N . TYR A 1 174 ? 15.211 10.435 -5.318 1.00 93.69 174 TYR A N 1
ATOM 1424 C CA . TYR A 1 174 ? 14.605 10.887 -4.069 1.00 93.69 174 TYR A CA 1
ATOM 1425 C C . TYR A 1 174 ? 14.963 12.345 -3.745 1.00 93.69 174 TYR A C 1
ATOM 1427 O O . TYR A 1 174 ? 16.114 12.767 -3.906 1.00 93.69 174 TYR A O 1
ATOM 1435 N N . ALA A 1 175 ? 13.983 13.080 -3.223 1.00 94.00 175 ALA A N 1
ATOM 1436 C CA . ALA A 1 175 ? 14.125 14.457 -2.774 1.00 94.00 175 ALA A CA 1
ATOM 1437 C C . ALA A 1 175 ? 15.030 14.554 -1.543 1.00 94.00 175 ALA A C 1
ATOM 1439 O O . ALA A 1 175 ? 14.896 13.774 -0.601 1.00 94.00 175 ALA A O 1
ATOM 1440 N N . ILE A 1 176 ? 15.947 15.509 -1.529 1.00 92.81 176 ILE A N 1
ATOM 1441 C CA . ILE A 1 176 ? 16.896 15.835 -0.459 1.00 92.81 176 ILE A CA 1
ATOM 1442 C C . ILE A 1 176 ? 16.571 17.213 0.129 1.00 92.81 176 ILE A C 1
ATOM 1444 O O . ILE A 1 176 ? 15.804 17.976 -0.445 1.00 92.81 176 ILE A O 1
ATOM 1448 N N . LYS A 1 177 ? 17.173 17.555 1.277 1.00 90.75 177 LYS A N 1
ATOM 1449 C CA . LYS A 1 177 ? 16.851 18.783 2.036 1.00 90.75 177 LYS A CA 1
ATOM 1450 C C . LYS A 1 177 ? 16.897 20.077 1.207 1.00 90.75 177 LYS A C 1
ATOM 1452 O O . LYS A 1 177 ? 16.148 20.999 1.502 1.00 90.75 177 LYS A O 1
ATOM 1457 N N . ARG A 1 178 ? 17.760 20.147 0.187 1.00 91.50 178 ARG A N 1
ATOM 1458 C CA . ARG A 1 178 ? 17.898 21.329 -0.681 1.00 91.50 178 ARG A CA 1
ATOM 1459 C C . ARG A 1 178 ? 16.767 21.508 -1.700 1.00 91.50 178 ARG A C 1
ATOM 1461 O O . ARG A 1 178 ? 16.684 22.576 -2.282 1.00 91.50 178 ARG A O 1
ATOM 1468 N N . ASP A 1 179 ? 15.928 20.495 -1.920 1.00 91.31 179 ASP A N 1
ATOM 1469 C CA . ASP A 1 179 ? 14.893 20.531 -2.965 1.00 91.31 179 ASP A CA 1
ATOM 1470 C C . ASP A 1 179 ? 13.615 21.263 -2.525 1.00 91.31 179 ASP A C 1
ATOM 1472 O O . ASP A 1 179 ? 12.757 21.556 -3.348 1.00 91.31 179 ASP A O 1
ATOM 1476 N N . GLY A 1 180 ? 13.452 21.541 -1.229 1.00 87.75 180 GLY A N 1
ATOM 1477 C CA . GLY A 1 180 ? 12.283 22.250 -0.717 1.00 87.75 180 GLY A CA 1
ATOM 1478 C C . GLY A 1 180 ? 11.939 21.864 0.715 1.00 87.75 180 GLY A C 1
ATOM 1479 O O . GLY A 1 180 ? 12.123 20.722 1.137 1.00 87.75 180 GLY A O 1
ATOM 1480 N N . LYS A 1 181 ? 11.418 22.829 1.478 1.00 84.06 181 LYS A N 1
ATOM 1481 C CA . LYS A 1 181 ? 11.075 22.636 2.898 1.00 84.06 181 LYS A CA 1
ATOM 1482 C C . LYS A 1 181 ? 9.804 21.807 3.106 1.00 84.06 181 LYS A C 1
ATOM 1484 O O . LYS A 1 181 ? 9.665 21.182 4.153 1.00 84.06 181 LYS A O 1
ATOM 1489 N N . ASP A 1 182 ? 8.909 21.777 2.120 1.00 83.75 182 ASP A N 1
ATOM 1490 C CA . ASP A 1 182 ? 7.649 21.025 2.187 1.00 83.75 182 ASP A CA 1
ATOM 1491 C C . ASP A 1 182 ? 7.788 19.550 1.789 1.00 83.75 182 ASP A C 1
ATOM 1493 O O . ASP A 1 182 ? 6.847 18.768 1.951 1.00 83.75 182 ASP A O 1
ATOM 1497 N N . LEU A 1 183 ? 8.965 19.142 1.306 1.00 86.56 183 LEU A N 1
ATOM 1498 C CA . LEU A 1 183 ? 9.205 17.776 0.866 1.00 86.56 183 LEU A CA 1
ATOM 1499 C C . LEU A 1 183 ? 9.607 16.871 2.027 1.00 86.56 183 LEU A C 1
ATOM 1501 O O . LEU A 1 183 ? 10.437 17.187 2.882 1.00 86.56 183 LEU A O 1
ATOM 1505 N N . ILE A 1 184 ? 9.061 15.662 1.994 1.00 88.44 184 ILE A N 1
ATOM 1506 C CA . ILE A 1 184 ? 9.482 14.580 2.875 1.00 88.44 184 ILE A CA 1
ATOM 1507 C C . ILE A 1 184 ? 10.821 14.045 2.357 1.00 88.44 184 ILE A C 1
ATOM 1509 O O . ILE A 1 184 ? 10.845 13.289 1.385 1.00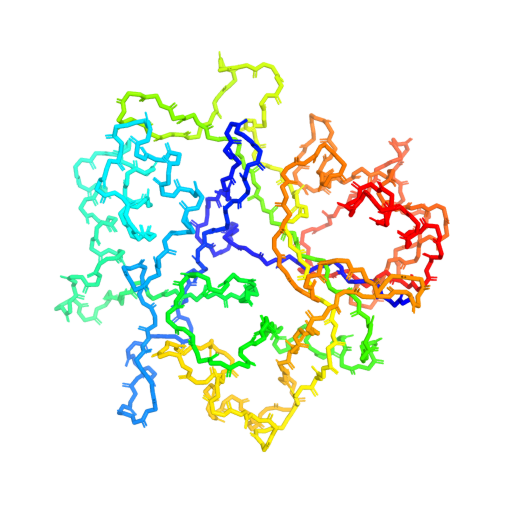 88.44 184 ILE A O 1
ATOM 1513 N N . TYR A 1 185 ? 11.921 14.446 3.001 1.00 89.25 185 TYR A N 1
ATOM 1514 C CA . TYR A 1 185 ? 13.289 14.014 2.675 1.00 89.25 185 TYR A CA 1
ATOM 1515 C C . TYR A 1 185 ? 13.749 12.792 3.491 1.00 89.25 185 TYR A C 1
ATOM 1517 O O . TYR A 1 185 ? 14.560 11.994 3.029 1.00 89.25 185 TYR A O 1
ATOM 1525 N N . GLU A 1 186 ? 13.227 12.617 4.700 1.00 87.50 186 GLU A N 1
ATOM 1526 C CA . GLU A 1 186 ? 13.352 11.390 5.486 1.00 87.50 186 GLU A CA 1
ATOM 1527 C C . GLU A 1 186 ? 12.073 10.598 5.283 1.00 87.50 186 GLU A C 1
ATOM 1529 O O . GLU A 1 186 ? 11.003 11.152 5.503 1.00 87.50 186 GLU A O 1
ATOM 1534 N N . GLY A 1 187 ? 12.155 9.343 4.837 1.00 90.88 187 GLY A N 1
ATOM 1535 C CA . GLY A 1 187 ? 10.950 8.556 4.569 1.00 90.88 187 GLY A CA 1
ATOM 1536 C C . GLY A 1 187 ? 9.988 8.549 5.767 1.00 90.88 187 GLY A C 1
ATOM 1537 O O . GLY A 1 187 ? 10.426 8.421 6.909 1.00 90.88 187 GLY A O 1
ATOM 1538 N N . LYS A 1 188 ? 8.684 8.695 5.513 1.00 92.69 188 LYS A N 1
ATOM 1539 C CA . LYS A 1 188 ? 7.628 8.753 6.542 1.00 92.69 188 LYS A CA 1
ATOM 1540 C C . LYS A 1 188 ? 6.640 7.618 6.350 1.00 92.69 188 LYS A C 1
ATOM 1542 O O . LYS A 1 188 ? 6.393 7.213 5.217 1.00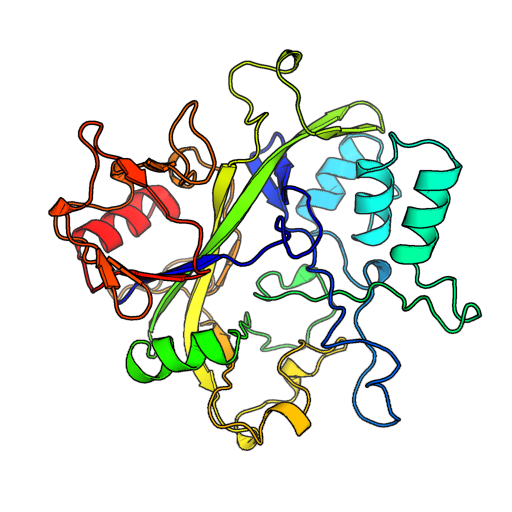 92.69 188 LYS A O 1
ATOM 1547 N N . HIS A 1 189 ? 6.066 7.121 7.441 1.00 92.50 189 HIS A N 1
ATOM 1548 C CA . HIS A 1 189 ? 4.918 6.231 7.345 1.00 92.50 189 HIS A CA 1
ATOM 1549 C C . HIS A 1 189 ? 3.712 7.014 6.824 1.00 92.50 189 HIS A C 1
ATOM 1551 O O . HIS A 1 189 ? 3.378 8.080 7.346 1.00 92.50 189 HIS A O 1
ATOM 1557 N N . LEU A 1 190 ? 3.089 6.477 5.784 1.00 93.06 190 LEU A N 1
ATOM 1558 C CA . LEU A 1 190 ? 1.985 7.078 5.050 1.00 93.06 190 LEU A CA 1
ATOM 1559 C C . LEU A 1 190 ? 0.955 5.990 4.748 1.00 93.06 190 LEU A C 1
ATOM 1561 O O . LEU A 1 190 ? 1.340 4.923 4.264 1.00 93.06 190 LEU A O 1
ATOM 1565 N N . ILE A 1 191 ? -0.325 6.262 5.014 1.00 94.56 191 ILE A N 1
ATOM 1566 C CA . ILE A 1 191 ? -1.431 5.428 4.528 1.00 94.56 191 ILE A CA 1
ATOM 1567 C C . ILE A 1 191 ? -1.543 5.656 3.021 1.00 94.56 191 ILE A C 1
ATOM 1569 O O . ILE A 1 191 ? -1.765 6.780 2.581 1.00 94.56 191 ILE A O 1
ATOM 1573 N N . TYR A 1 192 ? -1.359 4.606 2.228 1.00 95.75 192 TYR A N 1
ATOM 1574 C CA . TYR A 1 192 ? -1.300 4.721 0.768 1.00 95.75 192 TYR A CA 1
ATOM 1575 C C . TYR A 1 192 ? -2.430 3.987 0.057 1.00 95.75 192 TYR A C 1
ATOM 1577 O O . TYR A 1 192 ? -2.648 4.218 -1.129 1.00 95.75 192 TYR A O 1
ATOM 1585 N N . GLY A 1 193 ? -3.127 3.084 0.742 1.00 96.62 193 GLY A N 1
ATOM 1586 C CA . GLY A 1 193 ? -4.144 2.255 0.119 1.00 96.62 193 GLY A CA 1
ATOM 1587 C C . GLY A 1 193 ? -5.086 1.636 1.128 1.00 96.62 193 GLY A C 1
ATOM 1588 O O . GLY A 1 193 ? -4.885 1.736 2.339 1.00 96.62 193 GLY A O 1
ATOM 1589 N N . TYR A 1 194 ? -6.135 1.012 0.615 1.00 97.50 194 TYR A N 1
ATOM 1590 C CA . TYR A 1 194 ? -7.191 0.428 1.424 1.00 97.50 194 TYR A CA 1
ATOM 1591 C C . TYR A 1 194 ? -7.817 -0.789 0.742 1.00 97.50 194 TYR A C 1
ATOM 1593 O O . TYR A 1 194 ? -7.745 -0.935 -0.479 1.00 97.50 194 TYR A O 1
ATOM 1601 N N . LEU A 1 195 ? -8.443 -1.649 1.544 1.00 97.62 195 LEU A N 1
ATOM 1602 C CA . LEU A 1 195 ? -9.263 -2.780 1.118 1.00 97.62 195 LEU A CA 1
ATOM 1603 C C . LEU A 1 195 ? -10.373 -3.002 2.149 1.00 97.62 195 LEU A C 1
ATOM 1605 O O . LEU A 1 195 ? -10.113 -3.353 3.297 1.00 97.62 195 LEU A O 1
ATOM 1609 N N . GLN A 1 196 ? -11.621 -2.800 1.740 1.00 97.50 196 GLN A N 1
ATOM 1610 C CA . GLN A 1 196 ? -12.804 -3.194 2.491 1.00 97.50 196 GLN A CA 1
ATOM 1611 C C . GLN A 1 196 ? -13.149 -4.643 2.163 1.00 97.50 196 GLN A C 1
ATOM 1613 O O . GLN A 1 196 ? -13.257 -5.012 0.993 1.00 97.50 196 GLN A O 1
ATOM 1618 N N . ILE A 1 197 ? -13.331 -5.462 3.194 1.00 97.00 197 ILE A N 1
ATOM 1619 C CA . ILE A 1 197 ? -13.428 -6.915 3.056 1.00 97.00 197 ILE A CA 1
ATOM 1620 C C . ILE A 1 197 ? -14.788 -7.314 2.467 1.00 97.00 197 ILE A C 1
ATOM 1622 O O . ILE A 1 197 ? -15.844 -6.989 3.014 1.00 97.00 197 ILE A O 1
ATOM 1626 N N . LYS A 1 198 ? -14.758 -8.049 1.352 1.00 96.62 198 LYS A N 1
ATOM 1627 C CA . LYS A 1 198 ? -15.894 -8.783 0.769 1.00 96.62 198 LYS A CA 1
ATOM 1628 C C . LYS A 1 198 ? -16.018 -10.162 1.398 1.00 96.62 198 LYS A C 1
ATOM 1630 O O . LYS A 1 198 ? -17.091 -10.541 1.837 1.00 96.62 198 LYS A O 1
ATOM 1635 N N . LYS A 1 199 ? -14.919 -10.914 1.410 1.00 95.06 199 LYS A N 1
ATOM 1636 C CA . LYS A 1 199 ? -14.847 -12.254 1.995 1.00 95.06 199 LYS A CA 1
ATOM 1637 C C . LYS A 1 199 ? -13.429 -12.556 2.461 1.00 95.06 199 LYS A C 1
ATOM 1639 O O . LYS A 1 199 ? -12.470 -11.962 1.962 1.00 95.06 199 LYS A O 1
ATOM 1644 N N . ILE A 1 200 ? -13.325 -13.485 3.402 1.00 93.12 200 ILE A N 1
ATOM 1645 C CA . ILE A 1 200 ? -12.063 -14.018 3.913 1.00 93.12 200 ILE A CA 1
ATOM 1646 C C . ILE A 1 200 ? -12.032 -15.495 3.525 1.00 93.12 200 ILE A C 1
ATOM 1648 O O . ILE A 1 200 ? -12.936 -16.243 3.886 1.00 93.12 200 ILE A O 1
ATOM 1652 N N . ILE A 1 201 ? -11.027 -15.897 2.754 1.00 90.75 201 ILE A N 1
ATOM 1653 C CA . ILE A 1 201 ? -10.827 -17.283 2.327 1.00 90.75 201 ILE A CA 1
ATOM 1654 C C . ILE A 1 201 ? -9.778 -17.898 3.241 1.00 90.75 201 ILE A C 1
ATOM 1656 O O . ILE A 1 201 ? -8.662 -17.394 3.282 1.00 90.75 201 ILE A O 1
ATOM 1660 N N . THR A 1 202 ? -10.123 -18.973 3.942 1.00 87.69 202 THR A N 1
ATOM 1661 C CA . THR A 1 202 ? -9.225 -19.736 4.834 1.00 87.69 202 THR A CA 1
ATOM 1662 C C . THR A 1 202 ? -9.059 -21.195 4.399 1.00 87.69 202 THR A C 1
ATOM 1664 O O . THR A 1 202 ? -8.376 -21.970 5.060 1.00 87.69 202 THR A O 1
ATOM 1667 N N . ASP A 1 203 ? -9.674 -21.562 3.274 1.00 84.19 203 ASP A N 1
ATOM 1668 C CA . ASP A 1 203 ? -9.705 -22.907 2.709 1.00 84.19 203 ASP A CA 1
ATOM 1669 C C . ASP A 1 203 ? -9.469 -22.821 1.196 1.00 84.19 203 ASP A C 1
ATOM 1671 O O . ASP A 1 203 ? -10.027 -21.936 0.539 1.00 84.19 203 ASP A O 1
ATOM 1675 N N . SER A 1 204 ? -8.661 -23.728 0.641 1.00 82.81 204 SER A N 1
ATOM 1676 C CA . SER A 1 204 ? -8.305 -23.727 -0.784 1.00 82.81 204 SER A CA 1
ATOM 1677 C C . SER A 1 204 ? -9.518 -23.860 -1.709 1.00 82.81 204 SER A C 1
ATOM 1679 O O . SER A 1 204 ? -9.494 -23.332 -2.814 1.00 82.81 204 SER A O 1
ATOM 1681 N N . ARG A 1 205 ? -10.624 -24.461 -1.251 1.00 85.31 205 ARG A N 1
ATOM 1682 C CA . ARG A 1 205 ? -11.887 -24.549 -2.012 1.00 85.31 205 ARG A CA 1
ATOM 1683 C C . ARG A 1 205 ? -12.537 -23.188 -2.267 1.00 85.31 205 ARG A C 1
ATOM 1685 O O . ARG A 1 205 ? -13.430 -23.085 -3.100 1.00 85.31 205 ARG A O 1
ATOM 1692 N N . GLY A 1 206 ? -12.142 -22.153 -1.522 1.00 87.19 206 GLY A N 1
ATOM 1693 C CA . GLY A 1 206 ? -12.624 -20.783 -1.711 1.00 87.19 206 GLY A CA 1
ATOM 1694 C C . GLY A 1 206 ? -11.825 -19.967 -2.730 1.00 87.19 206 GLY A C 1
ATOM 1695 O O . GLY A 1 206 ? -12.183 -18.804 -2.966 1.00 87.19 206 GLY A O 1
ATOM 1696 N N . ILE A 1 207 ? -10.752 -20.542 -3.282 1.00 85.69 207 ILE A N 1
ATOM 1697 C CA . ILE A 1 207 ? -9.925 -19.939 -4.325 1.00 85.69 207 ILE A CA 1
ATOM 1698 C C . ILE A 1 207 ? -10.638 -20.047 -5.667 1.00 85.69 207 ILE A C 1
ATOM 1700 O O . ILE A 1 207 ? -11.190 -21.085 -6.011 1.00 85.69 207 ILE A O 1
ATOM 1704 N N . GLU A 1 208 ? -10.655 -18.938 -6.396 1.00 86.50 208 GLU A N 1
ATOM 1705 C CA . GLU A 1 208 ? -11.323 -18.819 -7.690 1.00 86.50 208 GLU A CA 1
ATOM 1706 C C . GLU A 1 208 ? -10.279 -18.592 -8.789 1.00 86.50 208 GLU A C 1
ATOM 1708 O O . GLU A 1 208 ? -9.243 -17.969 -8.546 1.00 86.50 208 GLU A O 1
ATOM 1713 N N . ASP A 1 209 ? -10.579 -19.019 -10.016 1.00 81.44 209 ASP A N 1
ATOM 1714 C CA . ASP A 1 209 ? -9.645 -19.001 -11.153 1.00 81.44 209 ASP A CA 1
ATOM 1715 C C . ASP A 1 209 ? -9.033 -17.623 -11.441 1.00 81.44 209 ASP A C 1
ATOM 1717 O O . ASP A 1 209 ? -7.871 -17.515 -11.835 1.00 81.44 209 ASP A O 1
ATOM 1721 N N . TRP A 1 210 ? -9.787 -16.539 -11.219 1.00 84.75 210 TRP A N 1
ATOM 1722 C CA . TRP A 1 210 ? -9.291 -15.178 -11.447 1.00 84.75 210 TRP A CA 1
ATOM 1723 C C . TRP A 1 210 ? -8.150 -14.789 -10.496 1.00 84.75 210 TRP A C 1
ATOM 1725 O O . TRP A 1 210 ? -7.397 -13.863 -10.801 1.00 84.75 210 TRP A O 1
ATOM 1735 N N . MET A 1 211 ? -8.006 -15.479 -9.358 1.00 84.31 211 MET A N 1
ATOM 1736 C CA . MET A 1 211 ? -6.927 -15.237 -8.399 1.00 84.31 211 MET A CA 1
ATOM 1737 C C . MET A 1 211 ? -5.579 -15.743 -8.931 1.00 84.31 211 MET A C 1
ATOM 1739 O O . MET A 1 211 ? -4.548 -15.179 -8.581 1.00 84.31 211 MET A O 1
ATOM 1743 N N . HIS A 1 212 ? -5.579 -16.741 -9.820 1.00 72.88 212 HIS A N 1
ATOM 1744 C CA . HIS A 1 212 ? -4.377 -17.381 -10.372 1.00 72.88 212 HIS A CA 1
ATOM 1745 C C . HIS A 1 212 ? -3.762 -16.657 -11.593 1.00 72.88 212 HIS A C 1
ATOM 1747 O O . HIS A 1 212 ? -2.869 -17.186 -12.248 1.00 72.88 212 HIS A O 1
ATOM 1753 N N . GLN A 1 213 ? -4.239 -15.459 -11.938 1.00 63.88 213 GLN A N 1
ATOM 1754 C CA . GLN A 1 213 ? -4.001 -14.825 -13.244 1.00 63.88 213 GLN A CA 1
ATOM 1755 C C . GLN A 1 213 ? -2.791 -13.885 -13.307 1.00 63.88 213 GLN A C 1
ATOM 1757 O O . GLN A 1 213 ? -2.579 -13.081 -12.396 1.00 63.88 213 GLN A O 1
ATOM 1762 N N . PRO A 1 214 ? -2.140 -13.789 -14.485 1.00 54.88 214 PRO A N 1
ATOM 1763 C CA . PRO A 1 214 ? -1.156 -14.741 -15.027 1.00 54.88 214 PRO A CA 1
ATOM 1764 C C . PRO A 1 214 ? 0.093 -14.910 -14.138 1.00 54.88 214 PRO A C 1
ATOM 1766 O O . PRO A 1 214 ? 0.972 -15.708 -14.449 1.00 54.88 214 PRO A O 1
ATOM 1769 N N . ASN A 1 215 ? 0.162 -14.152 -13.043 1.00 63.62 215 ASN A N 1
ATOM 1770 C CA . ASN A 1 215 ? 1.286 -14.045 -12.134 1.00 63.62 215 ASN A CA 1
ATOM 1771 C C . ASN A 1 215 ? 0.824 -14.407 -10.721 1.00 63.62 215 ASN A C 1
ATOM 1773 O O . ASN A 1 215 ? -0.206 -13.933 -10.240 1.00 63.62 215 ASN A O 1
ATOM 1777 N N . HIS A 1 216 ? 1.585 -15.270 -10.052 1.00 65.19 216 HIS A N 1
ATOM 1778 C CA . HIS A 1 216 ? 1.157 -15.891 -8.801 1.00 65.19 216 HIS A CA 1
ATOM 1779 C C . HIS A 1 216 ? 1.162 -14.900 -7.633 1.00 65.19 216 HIS A C 1
ATOM 1781 O O . HIS A 1 216 ? 2.214 -14.370 -7.258 1.00 65.19 216 HIS A O 1
ATOM 1787 N N . HIS A 1 217 ? 0.011 -14.691 -6.985 1.00 73.00 217 HIS A N 1
ATOM 1788 C CA . HIS A 1 217 ? 0.005 -14.055 -5.667 1.00 73.00 217 HIS A CA 1
ATOM 1789 C C . HIS A 1 217 ? 0.683 -15.008 -4.662 1.00 73.00 217 HIS A C 1
ATOM 1791 O O . HIS A 1 217 ? 0.298 -16.176 -4.577 1.00 73.00 217 HIS A O 1
ATOM 1797 N N . PRO A 1 218 ? 1.641 -14.555 -3.829 1.00 71.25 218 PRO A N 1
ATOM 1798 C CA . PRO A 1 218 ? 2.516 -15.439 -3.038 1.00 71.25 218 PRO A CA 1
ATOM 1799 C C . PRO A 1 218 ? 1.797 -16.285 -1.976 1.00 71.25 218 PRO A C 1
ATOM 1801 O O . PRO A 1 218 ? 2.409 -17.139 -1.337 1.00 71.25 218 PRO A O 1
ATOM 1804 N N . HIS A 1 219 ? 0.500 -16.051 -1.776 1.00 75.69 219 HIS A N 1
ATOM 1805 C CA . HIS A 1 219 ? -0.357 -16.775 -0.837 1.00 75.69 219 HIS A CA 1
ATOM 1806 C C . HIS A 1 219 ? -1.264 -17.822 -1.508 1.00 75.69 219 HIS A C 1
ATOM 1808 O O . HIS A 1 219 ? -2.064 -18.436 -0.812 1.00 75.69 219 HIS A O 1
ATOM 1814 N N . LEU A 1 220 ? -1.147 -18.047 -2.822 1.00 74.25 220 LEU A N 1
ATOM 1815 C CA . LEU A 1 220 ? -1.974 -19.001 -3.573 1.00 74.25 220 LEU A CA 1
ATOM 1816 C C . LEU A 1 220 ? -1.340 -20.387 -3.770 1.00 74.25 220 LEU A C 1
ATOM 1818 O O . LEU A 1 220 ? -1.989 -21.261 -4.326 1.00 74.25 220 LEU A O 1
ATOM 1822 N N . ASP A 1 221 ? -0.094 -20.620 -3.345 1.00 70.31 221 ASP A N 1
ATOM 1823 C CA . ASP A 1 221 ? 0.548 -21.939 -3.514 1.00 70.31 221 ASP A CA 1
ATOM 1824 C C . ASP A 1 221 ? -0.178 -22.993 -2.663 1.00 70.31 221 ASP A C 1
ATOM 1826 O O . ASP A 1 221 ? -0.330 -22.830 -1.460 1.00 70.31 221 ASP A O 1
ATOM 1830 N N . GLU A 1 222 ? -0.651 -24.073 -3.280 1.00 62.03 222 GLU A N 1
ATOM 1831 C CA . GLU A 1 222 ? -1.471 -25.104 -2.634 1.00 62.03 222 GLU A CA 1
ATOM 1832 C C . GLU A 1 222 ? -0.826 -25.703 -1.377 1.00 62.03 222 GLU A C 1
ATOM 1834 O O . GLU A 1 222 ? -1.513 -25.954 -0.383 1.00 62.03 222 GLU A O 1
ATOM 1839 N N . LYS A 1 223 ? 0.509 -25.841 -1.343 1.00 65.19 223 LYS A N 1
ATOM 1840 C CA . LYS A 1 223 ? 1.240 -26.359 -0.166 1.00 65.19 223 LYS A CA 1
ATOM 1841 C C . LYS A 1 223 ? 1.047 -25.480 1.064 1.00 65.19 223 LYS A C 1
ATOM 1843 O O . LYS A 1 223 ? 1.199 -25.928 2.202 1.00 65.19 223 LYS A O 1
ATOM 1848 N N . LEU A 1 224 ? 0.724 -24.212 0.840 1.00 64.44 224 LEU A N 1
ATOM 1849 C CA . LEU A 1 224 ? 0.477 -23.216 1.864 1.00 64.44 224 LEU A CA 1
ATOM 1850 C C . LEU A 1 224 ? -0.873 -23.447 2.564 1.00 64.44 224 LEU A C 1
ATOM 1852 O O . LEU A 1 224 ? -0.974 -23.174 3.762 1.00 64.44 224 LEU A O 1
ATOM 1856 N N . TRP A 1 225 ? -1.870 -23.987 1.859 1.00 70.12 225 TRP A N 1
ATOM 1857 C CA . TRP A 1 225 ? -3.259 -24.110 2.325 1.00 70.12 225 TRP A CA 1
ATOM 1858 C C . TRP A 1 225 ? -3.518 -25.293 3.262 1.00 70.12 225 TRP A C 1
ATOM 1860 O O . TRP A 1 225 ? -4.548 -25.334 3.924 1.00 70.12 225 TRP A O 1
ATOM 1870 N N . ASN A 1 226 ? -2.538 -26.181 3.441 1.00 66.19 226 ASN A N 1
ATOM 1871 C CA . ASN A 1 226 ? -2.573 -27.196 4.500 1.00 66.19 226 ASN A CA 1
ATOM 1872 C C . ASN A 1 226 ? -2.312 -26.614 5.908 1.00 66.19 226 ASN A C 1
ATOM 1874 O O . ASN A 1 226 ? -2.399 -27.328 6.907 1.00 66.19 226 ASN A O 1
ATOM 1878 N N . ASN A 1 227 ? -1.967 -25.325 6.019 1.00 64.56 227 ASN A N 1
ATOM 1879 C CA . ASN A 1 227 ? -1.686 -24.658 7.289 1.00 64.56 227 ASN A CA 1
ATOM 1880 C C . ASN A 1 227 ? -2.898 -23.842 7.776 1.00 64.56 227 ASN A C 1
ATOM 1882 O O . ASN A 1 227 ? -3.357 -22.935 7.088 1.00 64.56 227 ASN A O 1
ATOM 1886 N N . ARG A 1 228 ? -3.346 -24.103 9.014 1.00 61.59 228 ARG A N 1
ATOM 1887 C CA . ARG A 1 228 ? -4.547 -23.510 9.644 1.00 61.59 228 ARG A CA 1
ATOM 1888 C C . ARG A 1 228 ? -4.503 -21.994 9.882 1.00 61.59 228 ARG A C 1
ATOM 1890 O O . ARG A 1 228 ? -5.489 -21.439 10.346 1.00 61.59 228 ARG A O 1
ATOM 1897 N N . ASN A 1 229 ? -3.393 -21.322 9.583 1.00 72.56 229 ASN A N 1
ATOM 1898 C CA . ASN A 1 229 ? -3.226 -19.888 9.825 1.00 72.56 229 ASN A CA 1
ATOM 1899 C C . ASN A 1 229 ? -3.027 -19.087 8.533 1.00 72.56 229 ASN A C 1
ATOM 1901 O O . ASN A 1 229 ? -2.307 -18.095 8.537 1.00 72.56 229 ASN A O 1
ATOM 1905 N N . ARG A 1 230 ? -3.620 -19.501 7.412 1.00 79.88 230 ARG A N 1
ATOM 1906 C CA . ARG A 1 230 ? -3.576 -18.725 6.166 1.00 79.88 230 ARG A CA 1
ATOM 1907 C C . ARG A 1 230 ? -4.928 -18.155 5.818 1.00 79.88 230 ARG A C 1
ATOM 1909 O O . ARG A 1 230 ? -5.952 -18.786 6.045 1.00 79.88 230 ARG A O 1
ATOM 1916 N N . ALA A 1 231 ? -4.890 -16.971 5.225 1.00 87.50 231 ALA A N 1
ATOM 1917 C CA . ALA A 1 231 ? -6.068 -16.381 4.643 1.00 87.50 231 ALA A CA 1
ATOM 1918 C C . ALA A 1 231 ? -5.746 -15.515 3.435 1.00 87.50 231 ALA A C 1
ATOM 1920 O O . ALA A 1 231 ? -4.638 -14.992 3.303 1.00 87.50 231 ALA A O 1
ATOM 1921 N N . LEU A 1 232 ? -6.766 -15.322 2.608 1.00 90.69 232 LEU A N 1
ATOM 1922 C CA . LEU A 1 232 ? -6.838 -14.265 1.613 1.00 90.69 232 LEU A CA 1
ATOM 1923 C C . LEU A 1 232 ? -8.045 -13.382 1.897 1.00 90.69 232 LEU A C 1
ATOM 1925 O O . LEU A 1 232 ? -9.173 -13.857 2.031 1.00 90.69 232 LEU A O 1
ATOM 1929 N N . TYR A 1 233 ? -7.798 -12.083 1.966 1.00 94.19 233 TYR A N 1
ATOM 1930 C CA . TYR A 1 233 ? -8.817 -11.059 2.124 1.00 94.19 233 TYR A CA 1
ATOM 1931 C C . TYR A 1 233 ? -9.130 -10.505 0.742 1.00 94.19 233 TYR A C 1
ATOM 1933 O O . TYR A 1 233 ? -8.258 -9.950 0.074 1.00 94.19 233 TYR A O 1
ATOM 1941 N N . VAL A 1 234 ? -10.376 -10.677 0.313 1.00 96.12 234 VAL A N 1
ATOM 1942 C CA . VAL A 1 234 ? -10.854 -10.228 -0.996 1.00 96.12 234 VAL A CA 1
ATOM 1943 C C . VAL A 1 234 ? -11.564 -8.891 -0.832 1.00 96.12 234 VAL A C 1
ATOM 1945 O O . VAL A 1 234 ? -12.441 -8.761 0.022 1.00 96.12 234 VAL A O 1
ATOM 1948 N N . GLY A 1 235 ? -11.209 -7.900 -1.645 1.00 97.19 235 GLY A N 1
ATOM 1949 C CA . GLY A 1 235 ? -11.791 -6.561 -1.609 1.00 97.19 235 GLY A CA 1
ATOM 1950 C C . GLY A 1 235 ? -13.210 -6.484 -2.180 1.00 97.19 235 GLY A C 1
ATOM 1951 O O . GLY A 1 235 ? -13.576 -7.214 -3.101 1.00 97.19 235 GLY A O 1
ATOM 1952 N N . ARG A 1 236 ? -14.039 -5.571 -1.665 1.00 96.75 236 ARG A N 1
ATOM 1953 C CA . ARG A 1 236 ? -15.381 -5.290 -2.213 1.00 96.75 236 ARG A CA 1
ATOM 1954 C C . ARG A 1 236 ? -15.315 -4.590 -3.568 1.00 96.75 236 ARG A C 1
ATOM 1956 O O . ARG A 1 236 ? -14.360 -3.893 -3.884 1.00 96.75 236 ARG A O 1
ATOM 1963 N N . ASN A 1 237 ? -16.395 -4.711 -4.341 1.00 95.88 237 ASN A N 1
ATOM 1964 C CA . ASN A 1 237 ? -16.559 -3.944 -5.581 1.00 95.88 237 ASN A CA 1
ATOM 1965 C C . ASN A 1 237 ? -16.635 -2.437 -5.315 1.00 95.88 237 ASN A C 1
ATOM 1967 O O . ASN A 1 237 ? -16.021 -1.653 -6.028 1.00 95.88 237 ASN A O 1
ATOM 1971 N N . HIS A 1 238 ? -17.355 -2.039 -4.266 1.00 96.94 238 HIS A N 1
ATOM 1972 C CA . HIS A 1 238 ? -17.528 -0.644 -3.872 1.00 96.94 238 HIS A CA 1
ATOM 1973 C C . HIS A 1 238 ? -17.209 -0.475 -2.397 1.00 96.94 238 HIS A C 1
ATOM 1975 O O . HIS A 1 238 ? -17.463 -1.384 -1.604 1.00 96.94 238 HIS A O 1
ATOM 1981 N N . LEU A 1 239 ? -16.673 0.691 -2.053 1.00 96.38 239 LEU A N 1
ATOM 1982 C CA . LEU A 1 239 ? -16.449 1.087 -0.675 1.00 96.38 239 LEU A CA 1
ATOM 1983 C C . LEU A 1 239 ? -17.766 1.575 -0.074 1.00 96.38 239 LEU A C 1
ATOM 1985 O O . LEU A 1 239 ? -18.443 2.424 -0.660 1.00 96.38 239 LEU A O 1
ATOM 1989 N N . TYR A 1 240 ? -18.098 1.051 1.099 1.00 94.56 240 TYR A N 1
ATOM 1990 C CA . TYR A 1 240 ? -19.229 1.459 1.917 1.00 94.56 240 TYR A CA 1
ATOM 1991 C C . TYR A 1 240 ? -18.719 2.135 3.183 1.00 94.56 240 TYR A C 1
ATOM 1993 O O . TYR A 1 240 ? -17.995 1.512 3.958 1.00 94.56 240 TYR A O 1
ATOM 2001 N N . LEU A 1 241 ? -19.117 3.382 3.405 1.00 90.50 241 LEU A N 1
ATOM 2002 C CA . LEU A 1 241 ? -18.808 4.128 4.622 1.00 90.50 241 LEU A CA 1
ATOM 2003 C C . LEU A 1 241 ? -20.114 4.582 5.263 1.00 90.50 241 LEU A C 1
ATOM 2005 O O . LEU A 1 241 ? -21.018 5.003 4.548 1.00 90.50 241 LEU A O 1
ATOM 2009 N N . ASP A 1 242 ? -20.230 4.436 6.585 1.00 86.69 242 ASP A N 1
ATOM 2010 C CA . ASP A 1 242 ? -21.464 4.745 7.327 1.00 86.69 242 ASP A CA 1
ATOM 2011 C C . ASP A 1 242 ? -22.724 4.104 6.696 1.00 86.69 242 ASP A C 1
ATOM 2013 O O . ASP A 1 242 ? -23.753 4.730 6.458 1.00 86.69 242 ASP A O 1
ATOM 2017 N N . GLY A 1 243 ? -22.595 2.837 6.281 1.00 87.44 243 GLY A N 1
ATOM 2018 C CA . GLY A 1 243 ? -23.663 2.084 5.610 1.00 87.44 243 GLY A CA 1
ATOM 2019 C C . GLY A 1 243 ? -23.999 2.531 4.178 1.00 87.44 243 GLY A C 1
ATOM 2020 O O . GLY A 1 243 ? -24.811 1.882 3.521 1.00 87.44 243 GLY A O 1
ATOM 2021 N N . LYS A 1 244 ? -23.365 3.584 3.648 1.00 91.12 244 LYS A N 1
ATOM 2022 C CA . LYS A 1 244 ? -23.659 4.152 2.324 1.00 91.12 244 LYS A CA 1
ATOM 2023 C C . LYS A 1 244 ? -22.614 3.749 1.291 1.00 91.12 244 LYS A C 1
ATOM 2025 O O . LYS A 1 244 ? -21.411 3.824 1.538 1.00 91.12 244 LYS A O 1
ATOM 2030 N N . ARG A 1 245 ? -23.072 3.359 0.096 1.00 94.81 245 ARG A N 1
ATOM 2031 C CA . ARG A 1 245 ? -22.195 3.104 -1.057 1.00 94.81 245 ARG A CA 1
ATOM 2032 C C . ARG A 1 245 ? -21.550 4.416 -1.503 1.00 94.81 245 ARG A C 1
ATOM 2034 O O . ARG A 1 245 ? -22.252 5.382 -1.786 1.00 94.81 245 ARG A O 1
ATOM 2041 N N . THR A 1 246 ? -20.231 4.424 -1.633 1.00 94.56 246 THR A N 1
ATOM 2042 C CA . THR A 1 246 ? -19.476 5.563 -2.169 1.00 94.56 246 THR A CA 1
ATOM 2043 C C . THR A 1 246 ? -19.196 5.386 -3.666 1.00 94.56 246 THR A C 1
ATOM 2045 O O . THR A 1 246 ? -19.450 4.328 -4.249 1.00 94.56 246 THR A O 1
ATOM 2048 N N . ARG A 1 247 ? -18.629 6.419 -4.301 1.00 93.44 247 ARG A N 1
ATOM 2049 C CA . ARG A 1 247 ? -18.135 6.344 -5.688 1.00 93.44 247 ARG A CA 1
ATOM 2050 C C . ARG A 1 247 ? -16.854 5.517 -5.847 1.00 93.44 247 ARG A C 1
ATOM 2052 O O . ARG A 1 247 ? -16.463 5.218 -6.971 1.00 93.44 247 ARG A O 1
ATOM 2059 N N . TYR A 1 248 ? -16.167 5.209 -4.749 1.00 95.00 248 TYR A N 1
ATOM 2060 C CA . TYR A 1 248 ? -14.877 4.534 -4.784 1.00 95.00 248 TYR A CA 1
ATOM 2061 C C . TYR A 1 248 ? -15.052 3.014 -4.855 1.00 95.00 248 TYR A C 1
ATOM 2063 O O . TYR A 1 248 ? -16.014 2.449 -4.320 1.00 95.00 248 TYR A O 1
ATOM 2071 N N . LYS A 1 249 ? -14.093 2.340 -5.500 1.00 96.06 249 LYS A N 1
ATOM 2072 C CA . LYS A 1 249 ? -13.972 0.881 -5.413 1.00 96.06 249 LYS A CA 1
ATOM 2073 C C . LYS A 1 249 ? -13.752 0.476 -3.959 1.00 96.06 249 LYS A C 1
ATOM 2075 O O . LYS A 1 249 ? -13.266 1.269 -3.165 1.00 96.06 249 LYS A O 1
ATOM 2080 N N . GLY A 1 250 ? -14.082 -0.763 -3.603 1.00 97.06 250 GLY A N 1
ATOM 2081 C CA . GLY A 1 250 ? -13.853 -1.268 -2.244 1.00 97.06 250 GLY A CA 1
ATOM 2082 C C . GLY A 1 250 ? -12.379 -1.481 -1.904 1.00 97.06 250 GLY A C 1
ATOM 2083 O O . GLY A 1 250 ? -12.077 -1.947 -0.816 1.00 97.06 250 GLY A O 1
ATOM 2084 N N . TYR A 1 251 ? -11.464 -1.173 -2.815 1.00 97.44 251 TYR A N 1
ATOM 2085 C CA . TYR A 1 251 ? -10.026 -1.259 -2.636 1.00 97.44 251 TYR A CA 1
ATOM 2086 C C . TYR A 1 251 ? -9.332 -0.307 -3.617 1.00 97.44 251 TYR A C 1
ATOM 2088 O O . TYR A 1 251 ? -9.903 0.057 -4.650 1.00 97.44 251 TYR A O 1
ATOM 2096 N N . GLY A 1 252 ? -8.095 0.074 -3.314 1.00 96.25 252 GLY A N 1
ATOM 2097 C CA . GLY A 1 252 ? -7.278 0.894 -4.203 1.00 96.25 252 GLY A CA 1
ATOM 2098 C C . GLY A 1 252 ? -6.217 1.695 -3.464 1.00 96.25 252 GLY A C 1
ATOM 2099 O O . GLY A 1 252 ? -5.994 1.512 -2.265 1.00 96.25 252 GLY A O 1
ATOM 2100 N N . THR A 1 253 ? -5.565 2.596 -4.192 1.00 95.62 253 THR A N 1
ATOM 2101 C CA . THR A 1 253 ? -4.582 3.534 -3.648 1.00 95.62 253 THR A CA 1
ATOM 2102 C C . THR A 1 253 ? -5.180 4.924 -3.439 1.00 95.62 253 THR A C 1
ATOM 2104 O O . THR A 1 253 ? -6.237 5.268 -3.970 1.00 95.62 253 THR A O 1
ATOM 2107 N N . LEU A 1 254 ? -4.504 5.719 -2.617 1.00 95.25 254 LEU A N 1
ATOM 2108 C CA . LEU A 1 254 ? -4.846 7.098 -2.293 1.00 95.25 254 LEU A CA 1
ATOM 2109 C C . LEU A 1 254 ? -3.813 8.042 -2.918 1.00 95.25 254 LEU A C 1
ATOM 2111 O O . LEU A 1 254 ? -2.670 7.659 -3.161 1.00 95.25 254 LEU A O 1
ATOM 2115 N N . ASN A 1 255 ? -4.201 9.296 -3.142 1.00 94.38 255 ASN A N 1
ATOM 2116 C CA . ASN A 1 255 ? -3.238 10.353 -3.447 1.00 94.38 255 ASN A CA 1
ATOM 2117 C C . ASN A 1 255 ? -2.703 10.948 -2.146 1.00 94.38 255 ASN A C 1
ATOM 2119 O O . ASN A 1 255 ? -3.401 10.991 -1.134 1.00 94.38 255 ASN A O 1
ATOM 2123 N N . PHE A 1 256 ? -1.473 11.441 -2.191 1.00 94.69 256 PHE A N 1
ATOM 2124 C CA . PHE A 1 256 ? -0.810 12.087 -1.077 1.00 94.69 256 PHE A CA 1
ATOM 2125 C C . PHE A 1 256 ? -1.666 13.213 -0.484 1.00 94.69 256 PHE A C 1
ATOM 2127 O O . PHE A 1 256 ? -2.124 14.121 -1.176 1.00 94.69 256 PHE A O 1
ATOM 2134 N N . SER A 1 257 ? -1.813 13.167 0.836 1.00 91.94 257 SER A N 1
ATOM 2135 C CA . SER A 1 257 ? -2.281 14.271 1.667 1.00 91.94 257 SER A CA 1
ATOM 2136 C C . SER A 1 257 ? -1.464 14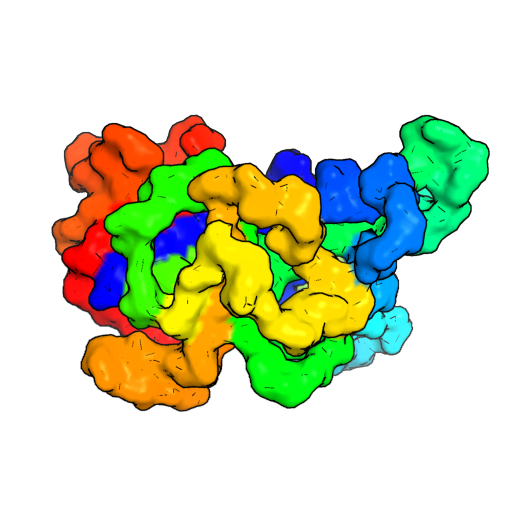.281 2.955 1.00 91.94 257 SER A C 1
ATOM 2138 O O . SER A 1 257 ? -1.034 13.229 3.439 1.00 91.94 257 SER A O 1
ATOM 2140 N N . LYS A 1 258 ? -1.294 15.460 3.561 1.00 89.06 258 LYS A N 1
ATOM 2141 C CA . LYS A 1 258 ? -0.665 15.594 4.886 1.00 89.06 258 LYS A CA 1
ATOM 2142 C C . LYS A 1 258 ? -1.436 14.820 5.968 1.00 89.06 258 LYS A C 1
ATOM 2144 O O . LYS A 1 258 ? -0.816 14.391 6.946 1.00 89.06 258 LYS A O 1
ATOM 2149 N N . ASP A 1 259 ? -2.729 14.582 5.747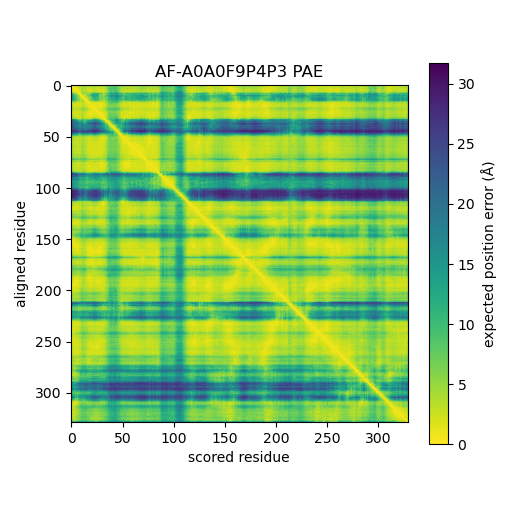 1.00 88.25 259 ASP A N 1
ATOM 2150 C CA . ASP A 1 259 ? -3.622 13.821 6.632 1.00 88.25 259 ASP A CA 1
ATOM 2151 C C . ASP A 1 259 ? -3.417 12.305 6.545 1.00 88.25 259 ASP A C 1
ATOM 2153 O O . ASP A 1 259 ? -3.814 11.575 7.441 1.00 88.25 259 ASP A O 1
ATOM 2157 N N . LEU A 1 260 ? -2.735 11.812 5.509 1.00 91.56 260 LEU A N 1
ATOM 2158 C CA . LEU A 1 260 ? -2.369 10.396 5.403 1.00 91.56 260 LEU A CA 1
ATOM 2159 C C . LEU A 1 260 ? -1.035 10.083 6.089 1.00 91.56 260 LEU A C 1
ATOM 2161 O O . LEU A 1 260 ? -0.672 8.916 6.254 1.00 91.56 260 LEU A O 1
ATOM 2165 N N . VAL A 1 261 ? -0.261 11.117 6.442 1.00 92.00 261 VAL A N 1
ATOM 2166 C CA . VAL A 1 261 ? 1.076 10.963 7.021 1.00 92.00 261 VAL A CA 1
ATOM 2167 C C . VAL A 1 261 ? 0.937 10.596 8.492 1.00 92.00 261 VAL A C 1
ATOM 2169 O O . VAL A 1 261 ? 0.653 11.463 9.322 1.00 92.00 261 VAL A O 1
ATOM 2172 N N . LEU A 1 262 ? 1.213 9.326 8.794 1.00 90.25 262 LEU A N 1
ATOM 2173 C CA . LEU A 1 262 ? 1.222 8.775 10.145 1.00 90.25 262 LEU A CA 1
ATOM 2174 C C . LEU A 1 262 ? 2.346 9.374 10.982 1.00 90.25 262 LEU A C 1
ATOM 2176 O O . LEU A 1 262 ? 2.127 9.719 12.133 1.00 90.25 262 LEU A O 1
ATOM 2180 N N . THR A 1 263 ? 3.547 9.506 10.417 1.00 90.50 263 THR A N 1
ATOM 2181 C CA . THR A 1 263 ? 4.727 9.965 11.165 1.00 90.50 263 THR A CA 1
ATOM 2182 C C . THR A 1 263 ? 4.642 11.439 11.566 1.00 90.50 263 THR A C 1
ATOM 2184 O O . THR A 1 263 ? 4.320 12.296 10.743 1.00 90.50 263 THR A O 1
ATOM 2187 N N . GLU A 1 264 ? 5.010 11.746 12.809 1.00 88.56 264 GLU A N 1
ATOM 2188 C CA . GLU A 1 264 ? 5.054 13.111 13.336 1.00 88.56 264 GLU A CA 1
ATOM 2189 C C . GLU A 1 264 ? 6.102 13.986 12.619 1.00 88.56 264 GLU A C 1
ATOM 2191 O O . GLU A 1 264 ? 7.141 13.523 12.117 1.00 88.56 264 GLU A O 1
ATOM 2196 N N . LYS A 1 265 ? 5.812 15.287 12.533 1.00 86.56 265 LYS A N 1
ATOM 2197 C CA . LYS A 1 265 ? 6.699 16.281 11.933 1.00 86.56 265 LYS A CA 1
ATOM 2198 C C . LYS A 1 265 ? 8.050 16.257 12.651 1.00 86.56 265 LYS A C 1
ATOM 2200 O O . LYS A 1 265 ? 8.119 16.241 13.872 1.00 86.56 265 LYS A O 1
ATOM 2205 N N . ASN A 1 266 ? 9.135 16.257 11.874 1.00 83.31 266 ASN A N 1
ATOM 2206 C CA . ASN A 1 266 ? 10.518 16.197 12.371 1.00 83.31 266 ASN A CA 1
ATOM 2207 C C . ASN A 1 266 ? 10.861 14.962 13.236 1.00 83.31 266 ASN A C 1
ATOM 2209 O O . ASN A 1 266 ? 11.891 14.964 13.901 1.00 83.31 266 ASN A O 1
ATOM 2213 N N . ALA A 1 267 ? 10.047 13.901 13.202 1.00 86.56 267 ALA A N 1
ATOM 2214 C CA . ALA A 1 267 ? 10.281 12.681 13.972 1.00 86.56 267 ALA A CA 1
ATOM 2215 C C . ALA A 1 267 ? 10.659 11.473 13.095 1.00 86.56 267 ALA A C 1
ATOM 2217 O O . ALA A 1 267 ? 10.425 11.458 11.885 1.00 86.56 267 ALA A O 1
ATOM 2218 N N . THR A 1 268 ? 11.214 10.420 13.693 1.00 85.38 268 THR A N 1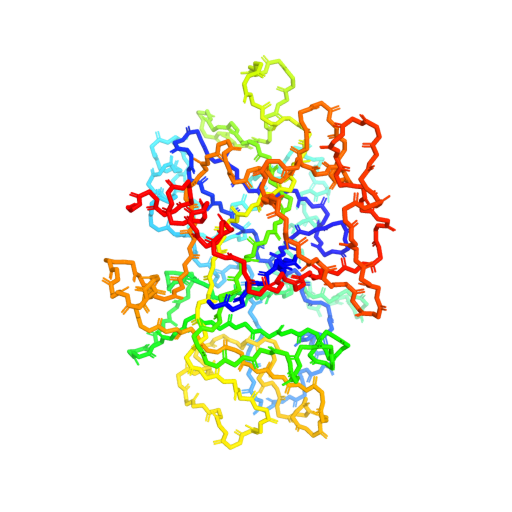
ATOM 2219 C CA . THR A 1 268 ? 11.454 9.153 12.978 1.00 85.38 268 THR A CA 1
ATOM 2220 C C . THR A 1 268 ? 10.137 8.412 12.718 1.00 85.38 268 THR A C 1
ATOM 2222 O O . THR A 1 268 ? 9.123 8.691 13.355 1.00 85.38 268 THR A O 1
ATOM 2225 N N . THR A 1 269 ? 10.134 7.413 11.829 1.00 84.38 269 THR A N 1
ATOM 2226 C CA . THR A 1 269 ? 8.941 6.597 11.511 1.00 84.38 269 THR A CA 1
ATOM 2227 C C . THR A 1 269 ? 8.341 5.831 12.697 1.00 84.38 269 THR A C 1
ATOM 2229 O O . THR A 1 269 ? 7.250 5.271 12.570 1.00 84.38 269 THR A O 1
ATOM 2232 N N . ARG A 1 270 ? 9.026 5.817 13.848 1.00 81.56 270 ARG A N 1
ATOM 2233 C CA . ARG A 1 270 ? 8.542 5.244 15.110 1.00 81.56 270 ARG A CA 1
ATOM 2234 C C . ARG A 1 270 ? 7.535 6.130 15.837 1.00 81.56 270 ARG A C 1
ATOM 2236 O O . ARG A 1 270 ? 6.808 5.619 16.673 1.00 81.56 270 ARG A O 1
ATOM 2243 N N . ILE A 1 271 ? 7.483 7.425 15.537 1.00 84.19 271 ILE A N 1
ATOM 2244 C CA . ILE A 1 271 ? 6.635 8.376 16.261 1.00 84.19 271 ILE A CA 1
ATOM 2245 C C . ILE A 1 271 ? 5.488 8.790 15.347 1.00 84.19 271 ILE A C 1
ATOM 2247 O O . ILE A 1 271 ? 5.719 9.417 14.310 1.00 84.19 271 ILE A O 1
ATOM 2251 N N . TRP A 1 272 ? 4.260 8.405 15.691 1.00 85.81 272 TRP A N 1
ATOM 2252 C CA . TRP A 1 272 ? 3.059 8.727 14.922 1.00 85.81 272 TRP A CA 1
ATOM 2253 C C . TRP A 1 272 ? 2.230 9.835 15.572 1.00 85.81 272 TRP A C 1
ATOM 2255 O O . TRP A 1 272 ? 2.163 9.948 16.799 1.00 85.81 272 TRP A O 1
ATOM 2265 N N . LYS A 1 273 ? 1.568 10.627 14.725 1.00 85.06 273 LYS A N 1
ATOM 2266 C CA . LYS A 1 273 ? 0.698 11.739 15.112 1.00 85.06 273 LYS A CA 1
ATOM 2267 C C . LYS A 1 273 ? -0.547 11.229 15.830 1.00 85.06 273 LYS A C 1
ATOM 2269 O O . LYS A 1 273 ? -1.243 10.352 15.317 1.00 85.06 273 LYS A O 1
ATOM 2274 N N . ARG A 1 274 ? -0.918 11.856 16.949 1.00 74.62 274 ARG A N 1
ATOM 2275 C CA . ARG A 1 274 ? -2.171 11.525 17.653 1.00 74.62 274 ARG A CA 1
ATOM 2276 C C . ARG A 1 274 ? -3.435 11.890 16.922 1.00 74.62 274 ARG A C 1
ATOM 2278 O O . ARG A 1 274 ? -4.431 11.204 17.090 1.00 74.62 274 ARG A O 1
ATOM 2285 N N . GLN A 1 275 ? -3.415 12.952 16.131 1.00 71.94 275 GLN A N 1
ATOM 2286 C CA . GLN A 1 275 ? -4.622 13.453 15.470 1.00 71.94 275 GLN A CA 1
ATOM 2287 C C . GLN A 1 275 ? -5.312 12.413 14.569 1.00 71.94 275 GLN A C 1
ATOM 2289 O O . GLN A 1 275 ? -6.498 12.543 14.298 1.00 71.94 275 GLN A O 1
ATOM 2294 N N . LEU A 1 276 ? -4.582 11.375 14.146 1.00 72.00 276 LEU A N 1
ATOM 2295 C CA . LEU A 1 276 ? -5.112 10.264 13.356 1.00 72.00 276 LEU A CA 1
ATOM 2296 C C . LEU A 1 276 ? -5.804 9.190 14.200 1.00 72.00 276 LEU A C 1
ATOM 2298 O O . LEU A 1 276 ? -6.406 8.287 13.646 1.00 72.00 276 LEU A O 1
ATOM 2302 N N . PHE A 1 277 ? -5.736 9.274 15.526 1.00 75.75 277 PHE A N 1
ATOM 2303 C CA . PHE A 1 277 ? -6.352 8.332 16.454 1.00 75.75 277 PHE A CA 1
ATOM 2304 C C . PHE A 1 277 ? -7.232 9.121 17.431 1.00 75.75 277 PHE A C 1
ATOM 2306 O O . PHE A 1 277 ? -6.770 9.519 18.508 1.00 75.75 277 PHE A O 1
ATOM 2313 N N . PRO A 1 278 ? -8.490 9.409 17.047 1.00 68.56 278 PRO A N 1
ATOM 2314 C CA . PRO A 1 278 ? -9.421 10.186 17.852 1.00 68.56 278 PRO A CA 1
ATOM 2315 C C . PRO A 1 278 ? -9.605 9.648 19.269 1.00 68.56 278 PRO A C 1
ATOM 2317 O O . PRO A 1 278 ? -9.293 8.491 19.583 1.00 68.56 278 PRO A O 1
ATOM 2320 N N . LYS A 1 279 ? -10.139 10.506 20.145 1.00 63.38 279 LYS A N 1
ATOM 2321 C CA . LYS A 1 279 ? -10.374 10.148 21.542 1.00 63.38 279 LYS A CA 1
ATOM 2322 C C . LYS A 1 279 ? -11.298 8.924 21.613 1.00 63.38 279 LYS A C 1
ATOM 2324 O O . LYS A 1 279 ? -12.333 8.924 20.971 1.00 63.38 279 LYS A O 1
ATOM 2329 N N . GLY A 1 280 ? -10.908 7.897 22.373 1.00 63.53 280 GLY A N 1
ATOM 2330 C CA . GLY A 1 280 ? -11.650 6.630 22.450 1.00 63.53 280 GLY A CA 1
ATOM 2331 C C . GLY A 1 280 ? -11.137 5.516 21.530 1.00 63.53 280 GLY A C 1
ATOM 2332 O O . GLY A 1 280 ? -11.541 4.372 21.709 1.00 63.53 280 GLY A O 1
ATOM 2333 N N . SER A 1 281 ? -10.195 5.796 20.619 1.00 70.94 281 SER A N 1
ATOM 2334 C CA . SER A 1 281 ? -9.552 4.751 19.808 1.00 70.94 281 SER A CA 1
ATOM 2335 C C . SER A 1 281 ? -8.826 3.737 20.701 1.00 70.94 281 SER A C 1
ATOM 2337 O O . SER A 1 281 ? -7.866 4.089 21.392 1.00 70.94 281 SER A O 1
ATOM 2339 N N . ILE A 1 282 ? -9.260 2.475 20.666 1.00 73.19 282 ILE A N 1
ATOM 2340 C CA . ILE A 1 282 ? -8.552 1.355 21.296 1.00 73.19 282 ILE A CA 1
ATOM 2341 C C . ILE A 1 282 ? -7.732 0.668 20.213 1.00 73.19 282 ILE A C 1
ATOM 2343 O O . ILE A 1 282 ? -8.286 0.089 19.279 1.00 73.19 282 ILE A O 1
ATOM 2347 N N . ILE A 1 283 ? -6.409 0.739 20.352 1.00 76.81 283 ILE A N 1
ATOM 2348 C CA . ILE A 1 283 ? -5.475 0.101 19.430 1.00 76.81 283 ILE A CA 1
ATOM 2349 C C . ILE A 1 283 ? -5.023 -1.218 20.054 1.00 76.81 283 ILE A C 1
ATOM 2351 O O . ILE A 1 283 ? -4.358 -1.229 21.091 1.00 76.81 283 ILE A O 1
ATOM 2355 N N . LYS A 1 284 ? -5.360 -2.338 19.421 1.00 77.06 284 LYS A N 1
ATOM 2356 C CA . LYS A 1 284 ? -4.816 -3.656 19.749 1.00 77.06 284 LYS A CA 1
ATOM 2357 C C . LYS A 1 284 ? -3.618 -3.952 18.852 1.00 77.06 284 LYS A C 1
ATOM 2359 O O . LYS A 1 284 ? -3.689 -3.820 17.629 1.00 77.06 284 LYS A O 1
ATOM 2364 N N . HIS A 1 285 ? -2.528 -4.397 19.464 1.00 74.12 285 HIS A N 1
ATOM 2365 C CA . HIS A 1 285 ? -1.343 -4.889 18.779 1.00 74.12 285 HIS A CA 1
ATOM 2366 C C . HIS A 1 285 ? -0.904 -6.212 19.411 1.00 74.12 285 HIS A C 1
ATOM 2368 O O . HIS A 1 285 ? -0.406 -6.228 20.538 1.00 74.12 285 HIS A O 1
ATOM 2374 N N . LYS A 1 286 ? -1.095 -7.334 18.702 1.00 72.81 286 LYS A N 1
ATOM 2375 C CA . LYS A 1 286 ? -0.938 -8.687 19.270 1.00 72.81 286 LYS A CA 1
ATOM 2376 C C . LYS A 1 286 ? -1.760 -8.811 20.567 1.00 72.81 286 LYS A C 1
ATOM 2378 O O . LYS A 1 286 ? -2.955 -8.543 20.553 1.00 72.81 286 LYS A O 1
ATOM 2383 N N . ASN A 1 287 ? -1.119 -9.151 21.685 1.00 67.50 287 ASN A N 1
ATOM 2384 C CA . ASN A 1 287 ? -1.756 -9.272 23.001 1.00 67.50 287 ASN A CA 1
ATOM 2385 C C . ASN A 1 287 ? -1.697 -7.966 23.818 1.00 67.50 287 ASN A C 1
ATOM 2387 O O . ASN A 1 287 ? -2.038 -7.960 24.998 1.00 67.50 287 ASN A O 1
ATOM 2391 N N . ILE A 1 288 ? -1.226 -6.866 23.223 1.00 68.88 288 ILE A N 1
ATOM 2392 C CA . ILE A 1 288 ? -1.074 -5.575 23.892 1.00 68.88 288 ILE A CA 1
ATOM 2393 C C . ILE A 1 288 ? -2.244 -4.680 23.498 1.00 68.88 288 ILE A C 1
ATOM 2395 O O . ILE A 1 288 ? -2.438 -4.361 22.324 1.00 68.88 288 ILE A O 1
ATOM 2399 N N . ILE A 1 289 ? -2.990 -4.220 24.499 1.00 69.56 289 ILE A N 1
ATOM 2400 C CA . ILE A 1 289 ? -3.924 -3.109 24.341 1.00 69.56 289 ILE A CA 1
ATOM 2401 C C . ILE A 1 289 ? -3.144 -1.823 24.595 1.00 69.56 289 ILE A C 1
ATOM 2403 O O . ILE A 1 289 ? -2.560 -1.620 25.662 1.00 69.56 289 ILE A O 1
ATOM 2407 N N . ILE A 1 290 ? -3.108 -0.958 23.593 1.00 65.81 290 ILE A N 1
ATOM 2408 C CA . ILE A 1 290 ? -2.514 0.366 23.690 1.00 65.81 290 ILE A CA 1
ATOM 2409 C C . ILE A 1 290 ? -3.663 1.337 23.959 1.00 65.81 290 ILE A C 1
ATOM 2411 O O . ILE A 1 290 ? -4.314 1.847 23.047 1.00 65.81 290 ILE A O 1
ATOM 2415 N N . SER A 1 291 ? -3.935 1.555 25.244 1.00 57.88 291 SER A N 1
ATOM 2416 C CA . SER A 1 291 ? -4.842 2.596 25.722 1.00 57.88 291 SER A CA 1
ATOM 2417 C C . SER A 1 291 ? -4.164 3.969 25.709 1.00 57.88 291 SER A C 1
ATOM 2419 O O . SER A 1 291 ? -2.937 4.086 25.653 1.00 57.88 291 SER A O 1
ATOM 2421 N N . GLN A 1 292 ? -4.966 5.033 25.821 1.00 54.16 292 GLN A N 1
ATOM 2422 C CA . GLN A 1 292 ? -4.492 6.425 25.828 1.00 54.16 292 GLN A CA 1
ATOM 2423 C C . GLN A 1 292 ? -3.400 6.738 26.871 1.00 54.16 292 GLN A C 1
ATOM 2425 O O . GLN A 1 292 ? -2.648 7.692 26.707 1.00 54.16 292 GLN A O 1
ATOM 2430 N N . SER A 1 293 ? -3.254 5.904 27.900 1.00 50.75 293 SER A N 1
ATOM 2431 C CA . SER A 1 293 ? -2.221 6.007 28.936 1.00 50.75 293 SER A CA 1
ATOM 2432 C C . SER A 1 293 ? -0.781 5.739 28.465 1.00 50.75 293 SER A C 1
ATOM 2434 O O . SER A 1 293 ? 0.145 6.069 29.197 1.00 50.75 293 SER A O 1
ATOM 2436 N N . LYS A 1 294 ? -0.561 5.176 27.265 1.00 52.50 294 LYS A N 1
ATOM 2437 C CA . LYS A 1 294 ? 0.787 4.976 26.679 1.00 52.50 294 LYS A CA 1
ATOM 2438 C C . LYS A 1 294 ? 1.236 6.095 25.729 1.00 52.50 294 LYS A C 1
ATOM 2440 O O . LYS A 1 294 ? 2.290 5.989 25.107 1.00 52.50 294 LYS A O 1
ATOM 2445 N N . TRP A 1 295 ? 0.443 7.151 25.589 1.00 59.91 295 TRP A N 1
ATOM 2446 C CA . TRP A 1 295 ? 0.790 8.300 24.759 1.00 59.91 295 TRP A CA 1
ATOM 2447 C C . TRP A 1 295 ? 1.786 9.167 25.523 1.00 59.91 295 TRP A C 1
ATOM 2449 O O . TRP A 1 295 ? 1.564 9.487 26.691 1.00 59.91 295 TRP A O 1
ATOM 2459 N N . ASN A 1 296 ? 2.908 9.518 24.894 1.00 56.62 296 ASN A N 1
ATOM 2460 C CA . ASN A 1 296 ? 3.925 10.321 25.571 1.00 56.62 296 ASN A CA 1
ATOM 2461 C C . ASN A 1 296 ? 3.405 11.746 25.862 1.00 56.62 296 ASN A C 1
ATOM 2463 O O . ASN A 1 296 ? 2.384 12.177 25.320 1.00 56.62 296 ASN A O 1
ATOM 2467 N N . ARG A 1 297 ? 4.126 12.507 26.701 1.00 52.94 297 ARG A N 1
ATOM 2468 C CA . ARG A 1 297 ? 3.755 13.885 27.099 1.00 52.94 297 ARG A CA 1
ATOM 2469 C C . ARG A 1 297 ? 3.513 14.838 25.914 1.00 52.94 297 ARG A C 1
ATOM 2471 O O . ARG A 1 297 ? 2.853 15.854 26.090 1.00 52.94 297 ARG A O 1
ATOM 2478 N N . ASN A 1 298 ? 3.988 14.486 24.718 1.00 57.78 298 ASN A N 1
ATOM 2479 C CA . ASN A 1 298 ? 3.844 15.265 23.491 1.00 57.78 298 ASN A CA 1
ATOM 2480 C C . ASN A 1 298 ? 2.657 14.819 22.620 1.00 57.78 298 ASN A C 1
ATOM 2482 O O . ASN A 1 298 ? 2.604 15.187 21.450 1.00 57.78 298 ASN A O 1
ATOM 2486 N N . ASN A 1 299 ? 1.713 14.026 23.149 1.00 65.38 299 ASN A N 1
ATOM 2487 C CA . ASN A 1 299 ? 0.574 13.507 22.384 1.00 65.38 299 ASN A CA 1
ATOM 2488 C C . ASN A 1 299 ? 1.024 12.781 21.103 1.00 65.38 299 ASN A C 1
ATOM 2490 O O . ASN A 1 299 ? 0.495 13.029 20.025 1.00 65.38 299 ASN A O 1
ATOM 2494 N N . CYS A 1 300 ? 2.010 11.893 21.204 1.00 67.06 300 CYS A N 1
ATOM 2495 C CA . CYS A 1 300 ? 2.444 11.049 20.094 1.00 67.06 300 CYS A CA 1
ATOM 2496 C C . CYS A 1 300 ? 2.349 9.568 20.470 1.00 67.06 300 CYS A C 1
ATOM 2498 O O . CYS A 1 300 ? 2.502 9.198 21.639 1.00 67.06 300 CYS A O 1
ATOM 2500 N N . PHE A 1 301 ? 2.115 8.727 19.464 1.00 71.62 301 PHE A N 1
ATOM 2501 C CA . PHE A 1 301 ? 2.186 7.277 19.590 1.00 71.62 301 PHE A CA 1
ATOM 2502 C C . PHE A 1 301 ? 3.605 6.819 19.251 1.00 71.62 301 PHE A C 1
ATOM 2504 O O . PHE A 1 301 ? 4.057 7.002 18.121 1.00 71.62 301 PHE A O 1
ATOM 2511 N N . GLU A 1 302 ? 4.317 6.253 20.223 1.00 70.50 302 GLU A N 1
ATOM 2512 C CA . GLU A 1 302 ? 5.642 5.679 19.998 1.00 70.50 302 GLU A CA 1
ATOM 2513 C C . GLU A 1 302 ? 5.533 4.171 19.768 1.00 70.50 302 GLU A C 1
ATOM 2515 O O . GLU A 1 302 ? 5.054 3.415 20.613 1.00 70.50 302 GLU A O 1
ATOM 2520 N N . TRP A 1 303 ? 5.968 3.745 18.588 1.00 65.81 303 TRP A N 1
ATOM 2521 C CA . TRP A 1 303 ? 5.967 2.361 18.149 1.00 65.81 303 TRP A CA 1
ATOM 2522 C C . TRP A 1 303 ? 7.308 1.684 18.461 1.00 65.81 303 TRP A C 1
ATOM 2524 O O . TRP A 1 303 ? 8.360 2.114 17.979 1.00 65.81 303 TRP A O 1
ATOM 2534 N N . ASP A 1 304 ? 7.268 0.570 19.195 1.00 57.97 304 ASP A N 1
ATOM 2535 C CA . ASP A 1 304 ? 8.440 -0.187 19.668 1.00 57.97 304 ASP A CA 1
ATOM 2536 C C . ASP A 1 304 ? 9.056 -1.144 18.627 1.00 57.97 304 ASP A C 1
ATOM 2538 O O . ASP A 1 304 ? 9.792 -2.070 18.960 1.00 57.97 304 ASP A O 1
ATOM 2542 N N . SER A 1 305 ? 8.811 -0.910 17.339 1.00 53.47 305 SER A N 1
ATOM 2543 C CA . SER A 1 305 ? 9.332 -1.679 16.201 1.00 53.47 305 SER A CA 1
ATOM 2544 C C . SER A 1 305 ? 8.879 -3.145 16.054 1.00 53.47 305 SER A C 1
ATOM 2546 O O . SER A 1 305 ? 9.177 -3.750 15.020 1.00 53.47 305 SER A O 1
ATOM 2548 N N . TYR A 1 306 ? 8.103 -3.709 16.989 1.00 49.56 306 TYR A N 1
ATOM 2549 C CA . TYR A 1 306 ? 7.791 -5.146 17.013 1.00 49.56 306 TYR A CA 1
ATOM 2550 C C . TYR A 1 306 ? 6.383 -5.522 16.535 1.00 49.56 306 TYR A C 1
ATOM 2552 O O . TYR A 1 306 ? 5.645 -6.235 17.209 1.00 49.56 306 TYR A O 1
ATOM 2560 N N . GLY A 1 307 ? 6.067 -5.196 15.282 1.00 55.56 307 GLY A N 1
ATOM 2561 C CA . GLY A 1 307 ? 4.965 -5.827 14.546 1.00 55.56 307 GLY A CA 1
ATOM 2562 C C . GLY A 1 307 ? 4.410 -4.960 13.420 1.00 55.56 307 GLY A C 1
ATOM 2563 O O . GLY A 1 307 ? 4.649 -3.756 13.379 1.00 55.56 307 GLY A O 1
ATOM 2564 N N . GLN A 1 308 ? 3.740 -5.586 12.456 1.00 67.06 308 GLN A N 1
ATOM 2565 C CA . GLN A 1 308 ? 3.343 -4.921 11.216 1.00 67.06 308 GLN A CA 1
ATOM 2566 C C . GLN A 1 308 ? 1.947 -4.288 11.316 1.00 67.06 308 GLN A C 1
ATOM 2568 O O . GLN A 1 308 ? 1.667 -3.355 10.568 1.00 67.06 308 GLN A O 1
ATOM 2573 N N . GLU A 1 309 ? 1.082 -4.733 12.234 1.00 75.00 309 GLU A N 1
ATOM 2574 C CA . GLU A 1 309 ? -0.345 -4.413 12.140 1.00 75.00 309 GLU A CA 1
ATOM 2575 C C . GLU A 1 309 ? -1.021 -4.018 13.456 1.00 75.00 309 GLU A C 1
ATOM 2577 O O . GLU A 1 309 ? -0.674 -4.497 14.534 1.00 75.00 309 GLU A O 1
ATOM 2582 N N . PHE A 1 310 ? -2.027 -3.153 13.350 1.00 78.94 310 PHE A N 1
ATOM 2583 C CA . PHE A 1 310 ? -2.767 -2.572 14.465 1.00 78.94 310 PHE A CA 1
ATOM 2584 C C . PHE A 1 310 ? -4.260 -2.667 14.184 1.00 78.94 310 PHE A C 1
ATOM 2586 O O . PHE A 1 310 ? -4.721 -2.210 13.138 1.00 78.94 310 PHE A O 1
ATOM 2593 N N . ILE A 1 311 ? -5.017 -3.239 15.113 1.00 80.75 311 ILE A N 1
ATOM 2594 C CA . ILE A 1 311 ? -6.476 -3.291 15.025 1.00 80.75 311 ILE A CA 1
ATOM 2595 C C . ILE A 1 311 ? -7.018 -2.122 15.829 1.00 80.75 311 ILE A C 1
ATOM 2597 O O . ILE A 1 311 ? -6.703 -1.972 17.007 1.00 80.75 311 ILE A O 1
ATOM 2601 N N . ILE A 1 312 ? -7.826 -1.298 15.185 1.00 82.50 312 ILE A N 1
ATOM 2602 C CA . ILE A 1 312 ? -8.534 -0.197 15.813 1.00 82.50 312 ILE A CA 1
ATOM 2603 C C . ILE A 1 312 ? -9.966 -0.677 15.996 1.00 82.50 312 ILE A C 1
ATOM 2605 O O . ILE A 1 312 ? -10.675 -0.977 15.027 1.00 82.50 312 ILE A O 1
ATOM 2609 N N . GLU A 1 313 ? -10.360 -0.821 17.261 1.00 81.38 313 GLU A N 1
ATOM 2610 C CA . GLU A 1 313 ? -11.736 -1.163 17.608 1.00 81.38 313 GLU A CA 1
ATOM 2611 C C . GLU A 1 313 ? -12.712 -0.140 17.028 1.00 81.38 313 GLU A C 1
ATOM 2613 O O . GLU A 1 313 ? -12.341 0.985 16.685 1.00 81.38 313 GLU A O 1
ATOM 2618 N N . ARG A 1 314 ? -13.979 -0.544 16.916 1.00 80.75 314 ARG A N 1
ATOM 2619 C CA . ARG A 1 314 ? -15.032 0.317 16.366 1.00 80.75 314 ARG A CA 1
ATOM 2620 C C . ARG A 1 314 ? -15.059 1.656 17.105 1.00 80.75 314 ARG A C 1
ATOM 2622 O O . ARG A 1 314 ? -15.342 1.700 18.299 1.00 80.75 314 ARG A O 1
ATOM 2629 N N . CYS A 1 315 ? -14.777 2.726 16.371 1.00 80.19 315 CYS A N 1
ATOM 2630 C CA . CYS A 1 315 ? -14.707 4.090 16.877 1.00 80.19 315 CYS A CA 1
ATOM 2631 C C . CYS A 1 315 ? -15.357 5.014 15.836 1.00 80.19 315 CYS A C 1
ATOM 2633 O O . CYS A 1 315 ? -14.745 5.270 14.793 1.00 80.19 315 CYS A O 1
ATOM 2635 N N . PRO A 1 316 ? -16.591 5.495 16.084 1.00 81.81 316 PRO A N 1
ATOM 2636 C CA . PRO A 1 316 ? -17.303 6.381 15.162 1.00 81.81 316 PRO A CA 1
ATOM 2637 C C . PRO A 1 316 ? -16.508 7.637 14.795 1.00 81.81 316 PRO A C 1
ATOM 2639 O O . PRO A 1 316 ? -16.519 8.073 13.649 1.00 81.81 316 PRO A O 1
ATOM 2642 N N . GLU A 1 317 ? -15.752 8.198 15.738 1.00 80.44 317 GLU A N 1
ATOM 2643 C CA . GLU A 1 317 ? -14.902 9.364 15.507 1.00 80.44 317 GLU A CA 1
ATOM 2644 C C . GLU A 1 317 ? -13.778 9.061 14.516 1.00 80.44 317 GLU A C 1
ATOM 2646 O O . GLU A 1 317 ? -13.429 9.909 13.692 1.00 80.44 317 GLU A O 1
ATOM 2651 N N . PHE A 1 318 ? -13.213 7.852 14.571 1.00 79.75 318 PHE A N 1
ATOM 2652 C CA . PHE A 1 318 ? -12.186 7.427 13.629 1.00 79.75 318 PHE A CA 1
ATOM 2653 C C . PHE A 1 318 ? -12.771 7.114 12.251 1.00 79.75 318 PHE A C 1
ATOM 2655 O O . PHE A 1 318 ? -12.185 7.501 11.242 1.00 79.75 318 PHE A O 1
ATOM 2662 N N . GLU A 1 319 ? -13.964 6.519 12.190 1.00 82.31 319 GLU A N 1
ATOM 2663 C CA . GLU A 1 319 ? -14.706 6.356 10.933 1.00 82.31 319 GLU A CA 1
ATOM 2664 C C . GLU A 1 319 ? -14.992 7.718 10.278 1.00 82.31 319 GLU A C 1
ATOM 2666 O O . GLU A 1 319 ? -14.675 7.907 9.104 1.00 82.31 319 GLU A O 1
ATOM 2671 N N . ASN A 1 320 ? -15.466 8.703 11.046 1.00 83.88 320 ASN A N 1
ATOM 2672 C CA . ASN A 1 320 ? -15.677 10.073 10.570 1.00 83.88 320 ASN A CA 1
ATOM 2673 C C . ASN A 1 320 ? -14.374 10.740 10.116 1.00 83.88 320 ASN A C 1
ATOM 2675 O O . ASN A 1 320 ? -14.346 11.424 9.093 1.00 83.88 320 ASN A O 1
ATOM 2679 N N . HIS A 1 321 ? -13.273 10.528 10.844 1.00 82.88 321 HIS A N 1
ATOM 2680 C CA . HIS A 1 321 ? -11.965 11.030 10.435 1.00 82.88 321 HIS A CA 1
ATOM 2681 C C . HIS A 1 321 ? -11.549 10.459 9.072 1.00 82.88 321 HIS A C 1
ATOM 2683 O O . HIS A 1 321 ? -11.096 11.216 8.214 1.00 82.88 321 HIS A O 1
ATOM 2689 N N . ILE A 1 322 ? -11.741 9.155 8.853 1.00 83.44 322 ILE A N 1
ATOM 2690 C CA . ILE A 1 322 ? -11.462 8.490 7.575 1.00 83.44 322 ILE A CA 1
ATOM 2691 C C . ILE A 1 322 ? -12.357 9.046 6.460 1.00 83.44 322 ILE A C 1
ATOM 2693 O O . ILE A 1 322 ? -11.852 9.402 5.396 1.00 83.44 322 ILE A O 1
ATOM 2697 N N . ILE A 1 323 ? -13.664 9.161 6.694 1.00 85.25 323 ILE A N 1
ATOM 2698 C CA . ILE A 1 323 ? -14.619 9.696 5.712 1.00 85.25 323 ILE A CA 1
ATOM 2699 C C . ILE A 1 323 ? -14.198 11.105 5.270 1.00 85.25 323 ILE A C 1
ATOM 2701 O O . ILE A 1 323 ? -13.976 11.338 4.080 1.00 85.25 323 ILE A O 1
ATOM 2705 N N . ASN A 1 324 ? -13.976 12.002 6.231 1.00 84.88 324 ASN A N 1
ATOM 2706 C CA . ASN A 1 324 ? -13.764 13.422 5.960 1.00 84.88 324 ASN A CA 1
ATOM 2707 C C . ASN A 1 324 ? -12.344 13.734 5.462 1.00 84.88 324 ASN A C 1
ATOM 2709 O O . ASN A 1 324 ? -12.171 14.579 4.587 1.00 84.88 324 ASN A O 1
ATOM 2713 N N . ASN A 1 325 ? -11.313 13.070 6.000 1.00 82.50 325 ASN A N 1
ATOM 2714 C CA . ASN A 1 325 ? -9.915 13.441 5.733 1.00 82.50 325 ASN A CA 1
ATOM 2715 C C . ASN A 1 325 ? -9.224 12.517 4.723 1.00 82.50 325 ASN A C 1
ATOM 2717 O O . ASN A 1 325 ? -8.395 12.982 3.938 1.00 82.50 325 ASN A O 1
ATOM 2721 N N . ILE A 1 326 ? -9.561 11.221 4.713 1.00 83.94 326 ILE A N 1
ATOM 2722 C CA . ILE A 1 326 ? -8.971 10.252 3.775 1.00 83.94 326 ILE A CA 1
ATOM 2723 C C . ILE A 1 326 ? -9.763 10.231 2.469 1.00 83.94 326 ILE A C 1
ATOM 2725 O O . ILE A 1 326 ? -9.185 10.412 1.397 1.00 83.94 326 ILE A O 1
ATOM 2729 N N . PHE A 1 327 ? -11.081 10.033 2.550 1.00 85.44 327 PHE A N 1
ATOM 2730 C CA . PHE A 1 327 ? -11.929 9.899 1.361 1.00 85.44 327 PHE A CA 1
ATOM 2731 C C . PHE A 1 327 ? -12.545 11.216 0.880 1.00 85.44 327 PHE A C 1
ATOM 2733 O O . PHE A 1 327 ? -12.943 11.289 -0.291 1.00 85.44 327 PHE A O 1
ATOM 2740 N N . LYS A 1 328 ? -12.549 12.245 1.741 1.00 83.62 328 LYS A N 1
ATOM 2741 C CA . LYS A 1 328 ? -13.091 13.589 1.482 1.00 83.62 328 LYS A CA 1
ATOM 2742 C C . LYS A 1 328 ? -14.533 13.527 0.969 1.00 83.62 328 LYS A C 1
ATOM 2744 O O . LYS A 1 328 ? -14.835 14.083 -0.089 1.00 83.62 328 LYS A O 1
ATOM 2749 N N . LEU A 1 329 ? -15.362 12.754 1.670 1.00 71.56 329 LEU A N 1
ATOM 2750 C CA . LEU A 1 329 ? -16.773 12.512 1.355 1.00 71.56 329 LEU A CA 1
ATOM 2751 C C . LEU A 1 329 ? -17.715 13.238 2.304 1.00 71.56 329 LEU A C 1
ATOM 2753 O O . LEU A 1 329 ? -17.290 13.496 3.449 1.00 71.56 329 LEU A O 1
#

Solvent-accessible surface area (backbone atoms only — not comparable to full-atom values): 18235 Å² total; per-residue (Å²): 103,44,39,29,45,36,59,44,53,20,29,84,89,33,79,60,46,59,22,40,28,43,88,89,27,48,58,46,82,52,68,31,58,29,75,86,67,44,34,68,90,76,59,72,88,81,85,75,59,63,29,43,31,65,68,28,38,50,46,67,70,57,38,50,58,35,41,78,34,64,34,72,86,42,56,23,46,31,52,44,50,50,54,52,59,48,94,44,60,72,71,53,40,50,58,46,47,41,34,38,66,47,75,44,87,80,49,97,85,52,80,50,48,21,32,37,60,61,61,31,46,63,70,66,33,45,76,74,53,91,86,66,58,28,37,34,58,59,53,47,76,52,29,66,68,38,67,89,74,62,55,67,61,21,35,39,36,30,24,31,36,32,23,28,40,44,74,55,87,57,41,50,36,75,35,47,79,89,76,40,90,89,55,45,52,66,54,30,32,27,55,43,32,38,33,25,27,55,44,76,33,68,49,69,89,68,63,53,77,64,65,62,44,81,40,47,48,71,76,67,53,70,84,57,54,80,41,96,36,44,46,38,40,32,23,26,80,51,28,64,57,96,90,37,81,50,96,47,50,7,35,25,74,44,66,67,50,82,82,36,42,41,29,30,87,99,50,58,65,44,32,28,44,37,88,80,55,39,92,83,49,41,36,36,41,88,95,42,75,49,50,78,86,72,44,48,99,80,57,29,44,73,54,88,81,84,74,56,53,35,40,32,51,73,35,70,64,44,53,50,47,43,37,51,64,73,68,63,102

Radius of gyration: 19.88 Å; Cα contacts (8 Å, |Δi|>4): 651; chains: 1; bounding box: 53×51×51 Å

Mean predicted aligned error: 8.28 Å

InterPro domains:
  IPR041135 Nucleotide modification associated domain 3 [PF18754] (2-312)

Foldseek 3Di:
DWEKEFADACDCVWPNDAWEQEPVQATGTAFTWDPDQQWCVVVPDDAAHFAAQQQFFDPPVVCVVCVVLVNNPRGTRLSVVLQQVVPDPPVVSVVSNCQRVVPPPDDPPDTHGGGAPAQQFDPRGHPFDPPDFGKHKDDLVVLVQCVVPDDAQYKYFYKYWYFYWDRHRNHIYTDDPVVDPPTRNDTFIFRWKMFGFPGKDLALVPDDPRQPPRHHHSLNPPVNSVDRRIIMGTGAQFRAAPNDTDPHGNIHTAGDDPLRTQADPPDHNQKGAQVLQDDPWFKDDRPDTDDPVCQPPVRIHGHPPPDGMIITPDDVVNSVSCVCPGVVD

Secondary structure (DSSP, 8-state):
--EEEEE-SSBTTTBSSPEEE-TTS-EEPPPEE-SSSS-TTT--SSS-PPPPTTTSBPPHHHHHHHHHTT-TT--BHHHHHHHHT--S-HHHHHHHHHHHS---SS-TT-----EE-SSB--GGGS---TT---EE---HHHHHHHTTT--TT-EEEEEEEEEEEEEETTEEEE--GGG-TTS--S-EEEEEEEEEEEEEE-SGGG--GGGGSSS--TT--HHHHTSTT--EEEEBSS-EETTEEPSS-BEEE----GGGB-BPTTS-TTEEEGGGS-TT--EEETTEEE-GGGS-TTSEEE--S--SEEEE---HHHHHHIIIIII--

Sequence (329 aa):
MKIVLSRKSFDSKYGGKPNLIFQDGCLLTLPIPGYQYVSMKNFKGDLFNPTEYCDIEIPVKIQKILKENQLHSLNNYAELMLKLFEKSSAKKIQKLKDRLTGSLLDDANRKPYYCHLDPDLIYENLRRINGWHGLFGPSPDYHKHLSNELKENDLILFFGTFRHIIIEEGSIRYAIKRDGKDLIYEGKHLIYGYLQIKKIITDSRGIEDWMHQPNHHPHLDEKLWNNRNRALYVGRNHLYLDGKRTRYKGYGTLNFSKDLVLTEKNATTRIWKRQLFPKGSIIKHKNIIISQSKWNRNNCFEWDSYGQEFIIERCPEFENHIINNIFKL